Protein AF-A0A4Q3A2P5-F1 (afdb_monomer_lite)

Structure (mmCIF, N/CA/C/O backbone):
data_AF-A0A4Q3A2P5-F1
#
_entry.id   AF-A0A4Q3A2P5-F1
#
loop_
_atom_site.group_PDB
_atom_site.id
_atom_site.type_symbol
_atom_site.label_atom_id
_atom_site.label_alt_id
_atom_site.label_comp_id
_atom_site.label_asym_id
_atom_site.label_entity_id
_atom_site.label_seq_id
_atom_site.pdbx_PDB_ins_code
_atom_site.Cartn_x
_atom_site.Cartn_y
_atom_site.Cartn_z
_atom_site.occupancy
_atom_site.B_iso_or_equiv
_atom_site.auth_seq_id
_atom_site.auth_comp_id
_atom_site.auth_asym_id
_atom_site.auth_atom_id
_atom_site.pdbx_PDB_model_num
ATOM 1 N N . MET A 1 1 ? 52.752 -26.526 -16.856 1.00 38.03 1 MET A N 1
ATOM 2 C CA . MET A 1 1 ? 52.305 -27.586 -15.930 1.00 38.03 1 MET A CA 1
ATOM 3 C C . MET A 1 1 ? 50.791 -27.562 -15.917 1.00 38.03 1 MET A C 1
ATOM 5 O O . MET A 1 1 ? 50.222 -26.591 -15.447 1.00 38.03 1 MET A O 1
ATOM 9 N N . SER A 1 2 ? 50.168 -28.556 -16.541 1.00 25.72 2 SER A N 1
ATOM 10 C CA . SER A 1 2 ? 48.717 -28.700 -16.648 1.00 25.72 2 SER A CA 1
ATOM 11 C C . SER A 1 2 ? 48.409 -30.131 -16.234 1.00 25.72 2 SER A C 1
ATOM 13 O O . SER A 1 2 ? 48.976 -31.054 -16.817 1.00 25.72 2 SER A O 1
ATOM 15 N N . ILE A 1 3 ? 47.611 -30.312 -15.184 1.00 27.83 3 ILE A N 1
ATOM 16 C CA . ILE A 1 3 ? 47.181 -31.626 -14.704 1.00 27.83 3 ILE A CA 1
ATOM 17 C C . ILE A 1 3 ? 45.657 -31.609 -14.726 1.00 27.83 3 ILE A C 1
ATOM 19 O O . ILE A 1 3 ? 45.019 -30.946 -13.913 1.00 27.83 3 ILE A O 1
ATOM 23 N N . ALA A 1 4 ? 45.100 -32.319 -15.703 1.00 25.50 4 ALA A N 1
ATOM 24 C CA . ALA A 1 4 ? 43.718 -32.760 -15.704 1.00 25.50 4 ALA A CA 1
ATOM 25 C C . ALA A 1 4 ? 43.642 -34.073 -14.913 1.00 25.50 4 ALA A C 1
ATOM 27 O O . ALA A 1 4 ? 44.441 -34.979 -15.151 1.00 25.50 4 ALA A O 1
ATOM 28 N N . ALA A 1 5 ? 42.686 -34.182 -13.994 1.00 29.88 5 ALA A N 1
ATOM 29 C CA . ALA A 1 5 ? 42.332 -35.436 -13.341 1.00 29.88 5 ALA A CA 1
ATOM 30 C C . ALA A 1 5 ? 40.812 -35.609 -13.411 1.00 29.88 5 ALA A C 1
ATOM 32 O O . ALA A 1 5 ? 40.053 -34.803 -12.876 1.00 29.88 5 ALA A O 1
ATOM 33 N N . ALA A 1 6 ? 40.397 -36.654 -14.124 1.00 26.30 6 ALA A N 1
ATOM 34 C CA . ALA A 1 6 ? 39.044 -37.179 -14.138 1.00 26.30 6 ALA A CA 1
ATOM 35 C C . ALA A 1 6 ? 38.816 -38.013 -12.870 1.00 26.30 6 ALA A C 1
ATOM 37 O O . ALA A 1 6 ? 39.682 -38.804 -12.496 1.00 26.30 6 ALA A O 1
ATOM 38 N N . ILE A 1 7 ? 37.653 -37.863 -12.235 1.00 27.31 7 ILE A N 1
ATOM 39 C CA . ILE A 1 7 ? 37.171 -38.784 -11.201 1.00 27.31 7 ILE A CA 1
ATOM 40 C C . ILE A 1 7 ? 35.738 -39.186 -11.551 1.00 27.31 7 ILE A C 1
ATOM 42 O O . ILE A 1 7 ? 34.837 -38.356 -11.656 1.00 27.31 7 ILE A O 1
ATOM 46 N N . THR A 1 8 ? 35.594 -40.489 -11.762 1.00 26.05 8 THR A N 1
ATOM 47 C CA . THR A 1 8 ? 34.380 -41.283 -11.950 1.00 26.05 8 THR A CA 1
ATOM 48 C C . THR A 1 8 ? 33.578 -41.354 -10.647 1.00 26.05 8 THR A C 1
ATOM 50 O O . THR A 1 8 ? 34.175 -41.486 -9.579 1.00 26.05 8 THR A O 1
ATOM 53 N N . LEU A 1 9 ? 32.243 -41.336 -10.719 1.00 30.28 9 LEU A N 1
ATOM 54 C CA . LEU A 1 9 ? 31.373 -41.701 -9.595 1.00 30.28 9 LEU A CA 1
ATOM 55 C C . LEU A 1 9 ? 30.345 -42.753 -10.026 1.00 30.28 9 LEU A C 1
ATOM 57 O O . LEU A 1 9 ? 29.635 -42.585 -11.017 1.00 30.28 9 LEU A O 1
ATOM 61 N N . ASP A 1 10 ? 30.336 -43.839 -9.254 1.00 29.23 10 ASP A N 1
ATOM 62 C CA . ASP A 1 10 ? 29.525 -45.046 -9.382 1.00 29.23 10 ASP A CA 1
ATOM 63 C C . ASP A 1 10 ? 28.028 -44.815 -9.126 1.00 29.23 10 ASP A C 1
ATOM 65 O O . ASP A 1 10 ? 27.626 -44.013 -8.282 1.00 29.23 10 ASP A O 1
ATOM 69 N N . ALA A 1 11 ? 27.201 -45.618 -9.797 1.00 38.31 11 ALA A N 1
ATOM 70 C CA . ALA A 1 11 ? 25.778 -45.779 -9.515 1.00 38.31 11 ALA A CA 1
ATOM 71 C C . ALA A 1 11 ? 25.519 -47.066 -8.709 1.00 38.31 11 ALA A C 1
ATOM 73 O O . ALA A 1 11 ? 26.103 -48.105 -9.033 1.00 38.31 11 ALA A O 1
ATOM 74 N N . PRO A 1 12 ? 24.563 -47.073 -7.759 1.00 37.12 12 PRO A N 1
ATOM 75 C CA . PRO A 1 12 ? 24.020 -48.322 -7.247 1.00 37.12 12 PRO A CA 1
ATOM 76 C C . PRO A 1 12 ? 22.516 -48.507 -7.519 1.00 37.12 12 PRO A C 1
ATOM 78 O O . PRO A 1 12 ? 21.665 -47.769 -7.037 1.00 37.12 12 PRO A O 1
ATOM 81 N N . LYS A 1 13 ? 22.268 -49.590 -8.264 1.00 35.22 13 LYS A N 1
ATOM 82 C CA . LYS A 1 13 ? 21.336 -50.716 -8.046 1.00 35.22 13 LYS A CA 1
ATOM 83 C C . LYS A 1 13 ? 19.826 -50.494 -7.848 1.00 35.22 13 LYS A C 1
ATOM 85 O O . LYS A 1 13 ? 19.338 -49.872 -6.915 1.00 35.22 13 LYS A O 1
ATOM 90 N N . SER A 1 14 ? 19.128 -51.216 -8.721 1.00 36.03 14 SER A N 1
ATOM 91 C CA . SER A 1 14 ? 17.716 -51.567 -8.795 1.00 36.03 14 SER A CA 1
ATOM 92 C C . SER A 1 14 ? 17.213 -52.452 -7.647 1.00 36.03 14 SER A C 1
ATOM 94 O O . SER A 1 14 ? 17.942 -53.292 -7.120 1.00 36.03 14 SER A O 1
ATOM 96 N N . ALA A 1 15 ? 15.912 -52.343 -7.362 1.00 36.44 15 ALA A N 1
ATOM 97 C CA . ALA A 1 15 ? 15.128 -53.370 -6.684 1.00 36.44 15 ALA A CA 1
ATOM 98 C C . ALA A 1 15 ? 13.840 -53.641 -7.479 1.00 36.44 15 ALA A C 1
ATOM 100 O O . ALA A 1 15 ? 13.051 -52.742 -7.763 1.00 36.44 15 ALA A O 1
ATOM 101 N N . VAL A 1 16 ? 13.692 -54.905 -7.862 1.00 34.41 16 VAL A N 1
ATOM 102 C CA . VAL A 1 16 ? 12.551 -55.530 -8.533 1.00 34.41 16 VAL A CA 1
ATOM 103 C C . VAL A 1 16 ? 11.604 -56.049 -7.455 1.00 34.41 16 VAL A C 1
ATOM 105 O O . VAL A 1 16 ? 12.073 -56.632 -6.480 1.00 34.41 16 VAL A O 1
ATOM 108 N N . ASN A 1 17 ? 10.292 -55.909 -7.648 1.00 38.22 17 ASN A N 1
ATOM 109 C CA . ASN A 1 17 ? 9.323 -56.737 -6.935 1.00 38.22 17 ASN A CA 1
ATOM 110 C C . ASN A 1 17 ? 8.234 -57.215 -7.903 1.00 38.22 17 ASN A C 1
ATOM 112 O O . ASN A 1 17 ? 7.514 -56.422 -8.507 1.00 38.22 17 ASN A O 1
ATOM 116 N N . THR A 1 18 ? 8.177 -58.530 -8.073 1.00 36.66 18 THR A N 1
ATOM 117 C CA . THR A 1 18 ? 7.252 -59.298 -8.905 1.00 36.66 18 THR A CA 1
ATOM 118 C C . THR A 1 18 ? 6.120 -59.844 -8.035 1.00 36.66 18 THR A C 1
ATOM 120 O O . THR A 1 18 ? 6.376 -60.478 -7.016 1.00 36.66 18 THR A O 1
ATOM 123 N N . MET A 1 19 ? 4.864 -59.674 -8.460 1.00 37.22 19 MET A N 1
ATOM 124 C CA . MET A 1 19 ? 3.732 -60.449 -7.941 1.00 37.22 19 MET A CA 1
ATOM 125 C C . MET A 1 19 ? 2.813 -60.920 -9.077 1.00 37.22 19 MET A C 1
ATOM 127 O O . MET A 1 19 ? 2.197 -60.115 -9.765 1.00 37.22 19 MET A O 1
ATOM 131 N N . GLY A 1 20 ? 2.790 -62.247 -9.247 1.00 35.97 20 GLY A N 1
ATOM 132 C CA . GLY A 1 20 ? 1.621 -63.123 -9.414 1.00 35.97 20 GLY A CA 1
ATOM 133 C C . GLY A 1 20 ? 0.543 -62.799 -10.450 1.00 35.97 20 GLY A C 1
ATOM 134 O O . GLY A 1 20 ? -0.318 -61.957 -10.226 1.00 35.97 20 GLY A O 1
ATOM 135 N N . THR A 1 21 ? 0.497 -63.607 -11.509 1.00 34.44 21 THR A N 1
ATOM 136 C CA . THR A 1 21 ? -0.639 -63.783 -12.425 1.00 34.44 21 THR A CA 1
ATOM 137 C C . THR A 1 21 ? -1.470 -65.021 -12.053 1.00 34.44 21 THR A C 1
ATOM 139 O O . THR A 1 21 ? -0.911 -66.045 -11.665 1.00 34.44 21 THR A O 1
ATOM 142 N N . GLY A 1 22 ? -2.794 -64.961 -12.261 1.00 31.56 22 GLY A N 1
ATOM 143 C CA . GLY A 1 22 ? -3.626 -66.147 -12.527 1.00 31.56 22 GLY A CA 1
ATOM 144 C C . GLY A 1 22 ? -4.965 -66.230 -11.781 1.00 31.56 22 GLY A C 1
ATOM 145 O O . GLY A 1 22 ? -4.986 -66.517 -10.591 1.00 31.56 22 GLY A O 1
ATOM 146 N N . GLY A 1 23 ? -6.082 -66.091 -12.513 1.00 33.06 23 GLY A N 1
ATOM 147 C CA . GLY A 1 23 ? -7.398 -66.599 -12.090 1.00 33.06 23 GLY A CA 1
ATOM 148 C C . GLY A 1 23 ? -8.608 -65.771 -12.544 1.00 33.06 23 GLY A C 1
ATOM 149 O O . GLY A 1 23 ? -9.005 -64.840 -11.855 1.00 33.06 23 GLY A O 1
ATOM 150 N N . ILE A 1 24 ? -9.225 -66.147 -13.670 1.00 39.34 24 ILE A N 1
ATOM 151 C CA . ILE A 1 24 ? -10.581 -65.728 -14.091 1.00 39.34 24 ILE A CA 1
ATOM 152 C C . ILE A 1 24 ? -11.585 -66.759 -13.542 1.00 39.34 24 ILE A C 1
ATOM 154 O O . ILE A 1 24 ? -11.301 -67.957 -13.618 1.00 39.34 24 ILE A O 1
ATOM 158 N N . PRO A 1 25 ? -12.775 -66.342 -13.069 1.00 45.56 25 PRO A N 1
ATOM 159 C CA . PRO A 1 25 ? -13.986 -66.911 -13.663 1.00 45.56 25 PRO A CA 1
ATOM 160 C C . PRO A 1 25 ? -15.113 -65.900 -13.938 1.00 45.56 25 PRO A C 1
ATOM 162 O O . PRO A 1 25 ? -15.339 -64.931 -13.220 1.00 45.56 25 PRO A O 1
ATOM 165 N N . ASN A 1 26 ? -15.824 -66.229 -15.015 1.00 39.31 26 ASN A N 1
ATOM 166 C CA . ASN A 1 26 ? -17.082 -65.711 -15.546 1.00 39.31 26 ASN A CA 1
ATOM 167 C C . ASN A 1 26 ? -18.146 -65.264 -14.527 1.00 39.31 26 ASN A C 1
ATOM 169 O O . ASN A 1 26 ? -18.504 -66.008 -13.617 1.00 39.31 26 ASN A O 1
ATOM 173 N N . GLY A 1 27 ? -18.799 -64.143 -14.840 1.00 31.39 27 GLY A N 1
ATOM 174 C CA . GLY A 1 27 ? -20.122 -63.786 -14.332 1.00 31.39 27 GLY A CA 1
ATOM 175 C C . GLY A 1 27 ? -20.673 -62.552 -15.050 1.00 31.39 27 GLY A C 1
ATOM 176 O O . GLY A 1 27 ? -20.115 -61.469 -14.941 1.00 31.39 27 GLY A O 1
ATOM 177 N N . ASN A 1 28 ? -21.763 -62.719 -15.792 1.00 33.84 28 ASN A N 1
ATOM 178 C CA . ASN A 1 28 ? -22.556 -61.666 -16.437 1.00 33.84 28 ASN A CA 1
ATOM 179 C C . ASN A 1 28 ? -24.033 -61.936 -16.061 1.00 33.84 28 ASN A C 1
ATOM 181 O O . ASN A 1 28 ? -24.364 -63.108 -15.871 1.00 33.84 28 ASN A O 1
ATOM 185 N N . PRO A 1 29 ? -24.976 -60.982 -16.170 1.00 52.00 29 PRO A N 1
ATOM 186 C CA . PRO A 1 29 ? -25.149 -59.696 -15.475 1.00 52.00 29 PRO A CA 1
ATOM 187 C C . PRO A 1 29 ? -26.450 -59.703 -14.606 1.00 52.00 29 PRO A C 1
ATOM 189 O O . PRO A 1 29 ? -27.058 -60.760 -14.434 1.00 52.00 29 PRO A O 1
ATOM 192 N N . PRO A 1 30 ? -26.938 -58.557 -14.074 1.00 39.22 30 PRO A N 1
ATOM 193 C CA . PRO A 1 30 ? -28.000 -57.879 -14.826 1.00 39.22 30 PRO A CA 1
ATOM 194 C C . PRO A 1 30 ? -27.991 -56.339 -14.778 1.00 39.22 30 PRO A C 1
ATOM 196 O O . PRO A 1 30 ? -27.387 -55.684 -13.935 1.00 39.22 30 PRO A O 1
ATOM 199 N N . ALA A 1 31 ? -28.727 -55.802 -15.749 1.00 34.38 31 ALA A N 1
ATOM 200 C CA . ALA A 1 31 ? -29.037 -54.411 -16.037 1.00 34.38 31 ALA A CA 1
ATOM 201 C C . ALA A 1 31 ? -29.520 -53.564 -14.845 1.00 34.38 31 ALA A C 1
ATOM 203 O O . ALA A 1 31 ? -30.272 -54.045 -14.001 1.00 34.38 31 ALA A O 1
ATOM 204 N N . ARG A 1 32 ? -29.246 -52.253 -14.909 1.00 29.52 32 ARG A N 1
ATOM 205 C CA . ARG A 1 32 ? -30.239 -51.176 -15.138 1.00 29.52 32 ARG A CA 1
ATOM 206 C C . ARG A 1 32 ? -29.649 -49.814 -14.744 1.00 29.52 32 ARG A C 1
ATOM 208 O O . ARG A 1 32 ? -29.238 -49.630 -13.609 1.00 29.52 32 ARG A O 1
ATOM 215 N N . HIS A 1 33 ? -29.676 -48.875 -15.687 1.00 33.16 33 HIS A N 1
ATOM 216 C CA . HIS A 1 33 ? -30.260 -47.525 -15.591 1.00 33.16 33 HIS A CA 1
ATOM 217 C C . HIS A 1 33 ? -29.506 -46.551 -16.500 1.00 33.16 33 HIS A C 1
ATOM 219 O O . HIS A 1 33 ? -28.381 -46.138 -16.244 1.00 33.16 33 HIS A O 1
ATOM 225 N N . ALA A 1 34 ? -30.185 -46.222 -17.597 1.00 31.78 34 ALA A N 1
ATOM 226 C CA . ALA A 1 34 ? -29.890 -45.116 -18.482 1.00 31.78 34 ALA A CA 1
ATOM 227 C C . ALA A 1 34 ? -30.146 -43.774 -17.782 1.00 31.78 34 ALA A C 1
ATOM 229 O O . ALA A 1 34 ? -31.067 -43.686 -16.973 1.00 31.78 34 ALA A O 1
ATOM 230 N N . ASN A 1 35 ? -29.339 -42.770 -18.135 1.00 33.16 35 ASN A N 1
ATOM 231 C CA . ASN A 1 35 ? -29.602 -41.321 -18.183 1.00 33.16 35 ASN A CA 1
ATOM 232 C C . ASN A 1 35 ? -28.249 -40.644 -18.487 1.00 33.16 35 ASN A C 1
ATOM 234 O O . ASN A 1 35 ? -27.241 -41.052 -17.931 1.00 33.16 35 ASN A O 1
ATOM 238 N N . ALA A 1 36 ? -28.083 -39.608 -19.298 1.00 33.78 36 ALA A N 1
ATOM 239 C CA . ALA A 1 36 ? -28.872 -38.989 -20.344 1.00 33.78 36 ALA A CA 1
ATOM 240 C C . ALA A 1 36 ? -27.866 -38.138 -21.155 1.00 33.78 36 ALA A C 1
ATOM 242 O O . ALA A 1 36 ? -27.036 -37.443 -20.579 1.00 33.78 36 ALA A O 1
ATOM 243 N N . LEU A 1 37 ? -27.926 -38.262 -22.482 1.00 32.59 37 LEU A N 1
ATOM 244 C CA . LEU A 1 37 ? -27.656 -37.248 -23.511 1.00 32.59 37 LEU A CA 1
ATOM 245 C C . LEU A 1 37 ? -26.647 -36.123 -23.188 1.00 32.59 37 LEU A C 1
ATOM 247 O O . LEU A 1 37 ? -27.015 -35.042 -22.735 1.00 32.59 37 LEU A O 1
ATOM 251 N N . GLY A 1 38 ? -25.394 -36.327 -23.603 1.00 28.27 38 GLY A N 1
ATOM 252 C CA . GLY A 1 38 ? -24.504 -35.230 -23.979 1.00 28.27 38 GLY A CA 1
ATOM 253 C C . GLY A 1 38 ? -24.882 -34.725 -25.371 1.00 28.27 38 GLY A C 1
ATOM 254 O O . GLY A 1 38 ? -24.544 -35.361 -26.368 1.00 28.27 38 GLY A O 1
ATOM 255 N N . GLN A 1 39 ? -25.605 -33.605 -25.444 1.00 31.27 39 GLN A N 1
ATOM 256 C CA . GLN A 1 39 ? -25.796 -32.863 -26.690 1.00 31.27 39 GLN A CA 1
ATOM 257 C C . GLN A 1 39 ? -24.884 -31.637 -26.726 1.00 31.27 39 GLN A C 1
ATOM 259 O O . GLN A 1 39 ? -24.904 -30.771 -25.855 1.00 31.27 39 GLN A O 1
ATOM 264 N N . ILE A 1 40 ? -24.078 -31.620 -27.781 1.00 30.25 40 ILE A N 1
ATOM 265 C CA . ILE A 1 40 ? -23.199 -30.552 -28.238 1.00 30.25 40 ILE A CA 1
ATOM 266 C C . ILE A 1 40 ? -24.082 -29.398 -28.731 1.00 30.25 40 ILE A C 1
ATOM 268 O O . ILE A 1 40 ? -24.827 -29.569 -29.696 1.00 30.25 40 ILE A O 1
ATOM 272 N N . LEU A 1 41 ? -24.006 -28.228 -28.090 1.00 24.86 41 LEU A N 1
ATOM 273 C CA . LEU A 1 41 ? -24.673 -27.021 -28.578 1.00 24.86 41 LEU A CA 1
ATOM 274 C C . LEU A 1 41 ? -23.738 -26.264 -29.530 1.00 24.86 41 LEU A C 1
ATOM 276 O O . LEU A 1 41 ? -22.736 -25.681 -29.120 1.00 24.86 41 LEU A O 1
ATOM 280 N N . TYR A 1 42 ? -24.095 -26.285 -30.813 1.00 26.41 42 TYR A N 1
ATOM 281 C CA . TYR A 1 42 ? -23.582 -25.389 -31.846 1.00 26.41 42 TYR A CA 1
ATOM 282 C C . TYR A 1 42 ? -23.978 -23.939 -31.519 1.00 26.41 42 TYR A C 1
ATOM 284 O O . TYR A 1 42 ? -25.165 -23.624 -31.437 1.00 26.41 42 TYR A O 1
ATOM 292 N N . VAL A 1 43 ? -23.003 -23.035 -31.395 1.00 28.47 43 VAL A N 1
ATOM 293 C CA . VAL A 1 43 ? -23.257 -21.586 -31.408 1.00 28.47 43 VAL A CA 1
ATOM 294 C C . VAL A 1 43 ? -23.362 -21.147 -32.868 1.00 28.47 43 VAL A C 1
ATOM 296 O O . VAL A 1 43 ? -22.357 -20.954 -33.549 1.00 28.47 43 VAL A O 1
ATOM 299 N N . ALA A 1 44 ? -24.591 -21.028 -33.367 1.00 27.52 44 ALA A N 1
ATOM 300 C CA . ALA A 1 44 ? -24.863 -20.390 -34.648 1.00 27.52 44 ALA A CA 1
ATOM 301 C C . ALA A 1 44 ? -24.736 -18.865 -34.497 1.00 27.52 44 ALA A C 1
ATOM 303 O O . ALA A 1 44 ? -25.441 -18.243 -33.703 1.00 27.52 44 ALA A O 1
ATOM 304 N N . MET A 1 45 ? -23.830 -18.264 -35.271 1.00 27.28 45 MET A N 1
ATOM 305 C CA . MET A 1 45 ? -23.737 -16.817 -35.448 1.00 27.28 45 MET A CA 1
ATOM 306 C C . MET A 1 45 ? -24.942 -16.324 -36.259 1.00 27.28 45 MET A C 1
ATOM 308 O O . MET A 1 45 ? -25.127 -16.746 -37.399 1.00 27.28 45 MET A O 1
ATOM 312 N N . ALA A 1 46 ? -25.740 -15.412 -35.702 1.00 29.34 46 ALA A N 1
ATOM 313 C CA . ALA A 1 46 ? -26.747 -14.667 -36.457 1.00 29.34 46 ALA A CA 1
ATOM 314 C C . ALA A 1 46 ? -26.188 -13.283 -36.846 1.00 29.34 46 ALA A C 1
ATOM 316 O O . ALA A 1 46 ? -25.686 -12.574 -35.969 1.00 29.34 46 ALA A O 1
ATOM 317 N N . PRO A 1 47 ? -26.267 -12.862 -38.122 1.00 30.81 47 PRO A N 1
ATOM 318 C CA . PRO A 1 47 ? -25.936 -11.498 -38.510 1.00 30.81 47 PRO A CA 1
ATOM 319 C C . PRO A 1 47 ? -27.060 -10.521 -38.129 1.00 30.81 47 PRO A C 1
ATOM 321 O O . PRO A 1 47 ? -28.238 -10.744 -38.404 1.00 30.81 47 PRO A O 1
ATOM 324 N N . ILE A 1 48 ? -26.667 -9.403 -37.517 1.00 34.34 48 ILE A N 1
ATOM 325 C CA . ILE A 1 48 ? -27.516 -8.235 -37.266 1.00 34.34 48 ILE A CA 1
ATOM 326 C C . ILE A 1 48 ? -27.610 -7.434 -38.565 1.00 34.34 48 ILE A C 1
ATOM 328 O O . ILE A 1 48 ? -26.652 -6.748 -38.919 1.00 34.34 48 ILE A O 1
ATOM 332 N N . SER A 1 49 ? -28.748 -7.461 -39.265 1.00 28.55 49 SER A N 1
ATOM 333 C CA . SER A 1 49 ? -29.200 -6.314 -40.073 1.00 28.55 49 SER A CA 1
ATOM 334 C C . SER A 1 49 ? -30.696 -6.378 -40.400 1.00 28.55 49 SER A C 1
ATOM 336 O O . SER A 1 49 ? -31.212 -7.409 -40.820 1.00 28.55 49 SER A O 1
ATOM 338 N N . THR A 1 50 ? -31.340 -5.211 -40.305 1.00 30.23 50 THR A N 1
ATOM 339 C CA . THR A 1 50 ? -32.613 -4.807 -40.939 1.00 30.23 50 THR A CA 1
ATOM 340 C C . THR A 1 50 ? -33.918 -5.457 -40.460 1.00 30.23 50 THR A C 1
ATOM 342 O O . THR A 1 50 ? -34.441 -6.374 -41.080 1.00 30.23 50 THR A O 1
ATOM 345 N N . LEU A 1 51 ? -34.541 -4.846 -39.444 1.00 31.45 51 LEU A N 1
ATOM 346 C CA . LEU A 1 51 ? -36.001 -4.837 -39.302 1.00 31.45 51 LEU A CA 1
ATOM 347 C C . LEU A 1 51 ? -36.545 -3.518 -39.867 1.00 31.45 51 LEU A C 1
ATOM 349 O O . LEU A 1 51 ? -36.389 -2.450 -39.275 1.00 31.45 51 LEU A O 1
ATOM 353 N N . GLN A 1 52 ? -37.147 -3.617 -41.053 1.00 32.41 52 GLN A N 1
ATOM 354 C CA . GLN A 1 52 ? -38.007 -2.598 -41.645 1.00 32.41 52 GLN A CA 1
ATOM 355 C C . GLN A 1 52 ? -39.332 -2.498 -40.878 1.00 32.41 52 GLN A C 1
ATOM 357 O O . GLN A 1 52 ? -39.831 -3.463 -40.304 1.00 32.41 52 GLN A O 1
ATOM 362 N N . ALA A 1 53 ? -39.881 -1.287 -40.894 1.00 31.94 53 ALA A N 1
ATOM 363 C CA . ALA A 1 53 ? -41.074 -0.855 -40.191 1.00 31.94 53 ALA A CA 1
ATOM 364 C C . ALA A 1 53 ? -42.321 -1.712 -40.475 1.00 31.94 53 ALA A C 1
ATOM 366 O O . ALA A 1 53 ? -42.765 -1.820 -41.616 1.00 31.94 53 ALA A O 1
ATOM 367 N N . ALA A 1 54 ? -42.965 -2.188 -39.409 1.00 31.23 54 ALA A N 1
ATOM 368 C CA . ALA A 1 54 ? -44.367 -2.581 -39.421 1.00 31.23 54 ALA A CA 1
ATOM 369 C C . ALA A 1 54 ? -45.138 -1.662 -38.464 1.00 31.23 54 ALA A C 1
ATOM 371 O O . ALA A 1 54 ? -44.917 -1.656 -37.254 1.00 31.23 54 ALA A O 1
ATOM 372 N N . LYS A 1 55 ? -46.025 -0.841 -39.037 1.00 32.50 55 LYS A N 1
ATOM 373 C CA . LYS A 1 55 ? -47.008 -0.030 -38.314 1.00 32.50 55 LYS A CA 1
ATOM 374 C C . LYS A 1 55 ? -48.005 -0.967 -37.629 1.00 32.50 55 LYS A C 1
ATOM 376 O O . LYS A 1 55 ? -48.815 -1.591 -38.305 1.00 32.50 55 LYS A O 1
ATOM 381 N N . GLY A 1 56 ? -47.975 -1.019 -36.303 1.00 29.59 56 GLY A N 1
ATOM 382 C CA . GLY A 1 56 ? -48.986 -1.681 -35.487 1.00 29.59 56 GLY A CA 1
ATOM 383 C C . GLY A 1 56 ? -49.118 -0.952 -34.158 1.00 29.59 56 GLY A C 1
ATOM 384 O O . GLY A 1 56 ? -48.188 -0.942 -33.359 1.00 29.59 56 GLY A O 1
ATOM 385 N N . VAL A 1 57 ? -50.252 -0.289 -33.951 1.00 30.66 57 VAL A N 1
ATOM 386 C CA . VAL A 1 57 ? -50.604 0.360 -32.686 1.00 30.66 57 VAL A CA 1
ATOM 387 C C . VAL A 1 57 ? -50.950 -0.731 -31.675 1.00 30.66 57 VAL A C 1
ATOM 389 O O . VAL A 1 57 ? -51.917 -1.460 -31.874 1.00 30.66 57 VAL A O 1
ATOM 392 N N . VAL A 1 58 ? -50.197 -0.809 -30.578 1.00 28.98 58 VAL A N 1
ATOM 393 C CA . VAL A 1 58 ? -50.651 -1.441 -29.334 1.00 28.98 58 VAL A CA 1
ATOM 394 C C . VAL A 1 58 ? -50.438 -0.436 -28.211 1.00 28.98 58 VAL A C 1
ATOM 396 O O . VAL A 1 58 ? -49.318 -0.173 -27.780 1.00 28.98 58 VAL A O 1
ATOM 399 N N . THR A 1 59 ? -51.538 0.150 -27.757 1.00 30.94 59 THR A N 1
ATOM 400 C CA . THR A 1 59 ? -51.607 0.873 -26.488 1.00 30.94 59 THR A CA 1
ATOM 401 C C . THR A 1 59 ? -51.901 -0.151 -25.395 1.00 30.94 59 THR A C 1
ATOM 403 O O . THR A 1 59 ? -52.804 -0.957 -25.582 1.00 30.94 59 THR A O 1
ATOM 406 N N . VAL A 1 60 ? -51.168 -0.111 -24.277 1.00 27.41 60 VAL A N 1
ATOM 407 C CA . VAL A 1 60 ? -51.643 -0.138 -22.870 1.00 27.41 60 VAL A CA 1
ATOM 408 C C . VAL A 1 60 ? -50.477 -0.549 -21.963 1.00 27.41 60 VAL A C 1
ATOM 410 O O . VAL A 1 60 ? -49.870 -1.598 -22.146 1.00 27.41 60 VAL A O 1
ATOM 413 N N . GLY A 1 61 ? -50.214 0.272 -20.942 1.00 25.20 61 GLY A N 1
ATOM 414 C CA . GLY A 1 61 ? -49.394 -0.102 -19.789 1.00 25.20 61 GLY A CA 1
ATOM 415 C C . GLY A 1 61 ? -48.383 0.966 -19.392 1.00 25.20 61 GLY A C 1
ATOM 416 O O . GLY A 1 61 ? -47.194 0.830 -19.653 1.00 25.20 61 GLY A O 1
ATOM 417 N N . ARG A 1 62 ? -48.839 2.030 -18.722 1.00 33.88 62 ARG A N 1
ATOM 418 C CA . ARG A 1 62 ? -47.957 2.960 -18.003 1.00 33.88 62 ARG A CA 1
ATOM 419 C C . ARG A 1 62 ? -47.344 2.216 -16.810 1.00 33.88 62 ARG A C 1
ATOM 421 O O . ARG A 1 62 ? -47.879 2.266 -15.709 1.00 33.88 62 ARG A O 1
ATOM 428 N N . ALA A 1 63 ? -46.240 1.510 -17.039 1.00 29.55 63 ALA A N 1
ATOM 429 C CA . ALA A 1 63 ? -45.386 1.003 -15.976 1.00 29.55 63 ALA A CA 1
ATOM 430 C C . ALA A 1 63 ? -44.488 2.146 -15.492 1.00 29.55 63 ALA A C 1
ATOM 432 O O . ALA A 1 63 ? -43.719 2.737 -16.251 1.00 29.55 63 ALA A O 1
ATOM 433 N N . VAL A 1 64 ? -44.626 2.482 -14.214 1.00 39.94 64 VAL A N 1
ATOM 434 C CA . VAL A 1 64 ? -43.797 3.450 -13.502 1.00 39.94 64 VAL A CA 1
ATOM 435 C C . VAL A 1 64 ? -42.403 2.837 -13.336 1.00 39.94 64 VAL A C 1
ATOM 437 O O . VAL A 1 64 ? -42.102 2.225 -12.322 1.00 39.94 64 VAL A O 1
ATOM 440 N N . ALA A 1 65 ? -41.551 2.958 -14.353 1.00 35.28 65 ALA A N 1
ATOM 441 C CA . ALA A 1 65 ? -40.142 2.559 -14.290 1.00 35.28 65 ALA A CA 1
ATOM 442 C C . ALA A 1 65 ? -39.228 3.787 -14.110 1.00 35.28 65 ALA A C 1
ATOM 444 O O . ALA A 1 65 ? -38.157 3.889 -14.699 1.00 35.28 65 ALA A O 1
ATOM 445 N N . GLY A 1 66 ? -39.666 4.754 -13.302 1.00 38.22 66 GLY A N 1
ATOM 446 C CA . GLY A 1 66 ? -38.833 5.852 -12.820 1.00 38.22 66 GLY A CA 1
ATOM 447 C C . GLY A 1 66 ? -38.235 5.471 -11.472 1.00 38.22 66 GLY A C 1
ATOM 448 O O . GLY A 1 66 ? -38.853 5.715 -10.446 1.00 38.22 66 GLY A O 1
ATOM 449 N N . GLY A 1 67 ? -37.069 4.825 -11.463 1.00 34.81 67 GLY A N 1
ATOM 450 C CA . GLY A 1 67 ? -36.349 4.555 -10.213 1.00 34.81 67 GLY A CA 1
ATOM 451 C C . GLY A 1 67 ? -35.218 3.544 -10.355 1.00 34.81 67 GLY A C 1
ATOM 452 O O . GLY A 1 67 ? -34.073 3.856 -10.050 1.00 34.81 67 GLY A O 1
ATOM 453 N N . ALA A 1 68 ? -35.496 2.360 -10.904 1.00 36.53 68 ALA A N 1
ATOM 454 C CA . ALA A 1 68 ? -34.499 1.284 -10.956 1.00 36.53 68 ALA A CA 1
ATOM 455 C C . ALA A 1 68 ? -33.363 1.542 -11.969 1.00 36.53 68 ALA A C 1
ATOM 457 O O . ALA A 1 68 ? -32.202 1.258 -11.680 1.00 36.53 68 ALA A O 1
ATOM 458 N N . ALA A 1 69 ? -33.662 2.152 -13.123 1.00 37.16 69 ALA A N 1
ATOM 459 C CA . ALA A 1 69 ? -32.651 2.437 -14.148 1.00 37.16 69 ALA A CA 1
ATOM 460 C C . ALA A 1 69 ? -31.659 3.542 -13.726 1.00 37.16 69 ALA A C 1
ATOM 462 O O . ALA A 1 69 ? -30.473 3.465 -14.036 1.00 37.16 69 ALA A O 1
ATOM 463 N N . ALA A 1 70 ? -32.115 4.540 -12.960 1.00 37.56 70 ALA A N 1
ATOM 464 C CA . ALA A 1 70 ? -31.251 5.610 -12.455 1.00 37.56 70 ALA A CA 1
ATOM 465 C C . ALA A 1 70 ? -30.357 5.142 -11.290 1.00 37.56 70 ALA A C 1
ATOM 467 O O . ALA A 1 70 ? -29.226 5.608 -11.155 1.00 37.56 70 ALA A O 1
ATOM 468 N N . VAL A 1 71 ? -30.831 4.182 -10.485 1.00 39.22 71 VAL A N 1
ATOM 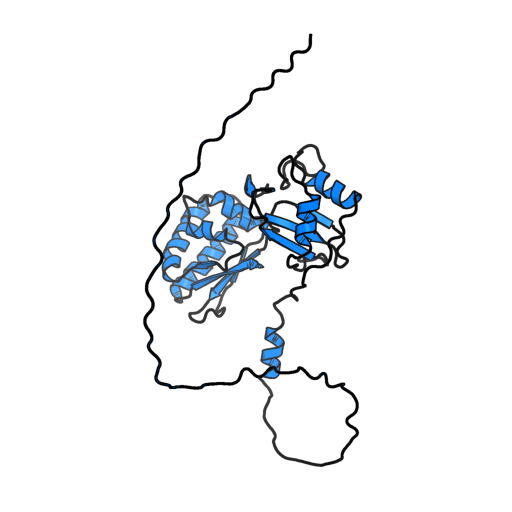469 C CA . VAL A 1 71 ? -30.044 3.575 -9.399 1.00 39.22 71 VAL A CA 1
ATOM 470 C C . VAL A 1 71 ? -28.998 2.593 -9.945 1.00 39.22 71 VAL A C 1
ATOM 472 O O . VAL A 1 71 ? -27.882 2.555 -9.430 1.00 39.22 71 VAL A O 1
ATOM 475 N N . MET A 1 72 ? -29.280 1.880 -11.043 1.00 35.38 72 MET A N 1
ATOM 476 C CA . MET A 1 72 ? -28.257 1.066 -11.719 1.00 35.38 72 MET A CA 1
ATOM 477 C C . MET A 1 72 ? -27.197 1.902 -12.450 1.00 35.38 72 MET A C 1
ATOM 479 O O . MET A 1 72 ? -26.034 1.509 -12.470 1.00 35.38 72 MET A O 1
ATOM 483 N N . ALA A 1 73 ? -27.544 3.079 -12.983 1.00 34.50 73 ALA A N 1
ATOM 484 C CA . ALA A 1 73 ? -26.576 3.945 -13.662 1.00 34.50 73 ALA A CA 1
ATOM 485 C C . ALA A 1 73 ? -25.543 4.581 -12.707 1.00 34.50 73 ALA A C 1
ATOM 487 O O . ALA A 1 73 ? -24.412 4.838 -13.113 1.00 34.50 73 ALA A O 1
ATOM 488 N N . LYS A 1 74 ? -25.890 4.800 -11.428 1.00 33.91 74 LYS A N 1
ATOM 489 C CA . LYS A 1 74 ? -24.966 5.370 -10.428 1.00 33.91 74 LYS A CA 1
ATOM 490 C C . LYS A 1 74 ? -24.037 4.353 -9.756 1.00 33.91 74 LYS A C 1
ATOM 492 O O . LYS A 1 74 ? -23.026 4.765 -9.203 1.00 33.91 74 LYS A O 1
ATOM 497 N N . ARG A 1 75 ? -24.322 3.047 -9.836 1.00 34.91 75 ARG A N 1
ATOM 498 C CA . ARG A 1 75 ? -23.444 1.985 -9.297 1.00 34.91 75 ARG A CA 1
ATOM 499 C C . ARG A 1 75 ? -22.313 1.558 -10.245 1.00 34.91 75 ARG A C 1
ATOM 501 O O . ARG A 1 75 ? -21.474 0.759 -9.853 1.00 34.91 75 ARG A O 1
ATOM 508 N N . ALA A 1 76 ? -22.256 2.105 -11.460 1.00 34.91 76 ALA A N 1
ATOM 509 C CA . ALA A 1 76 ? -21.182 1.843 -12.425 1.00 34.91 76 ALA A CA 1
ATOM 510 C C . ALA A 1 76 ? -20.004 2.840 -12.342 1.00 34.91 76 ALA A C 1
ATOM 512 O O . ALA A 1 76 ? -19.020 2.692 -13.063 1.00 34.91 76 ALA A O 1
ATOM 513 N N . ALA A 1 77 ? -20.077 3.851 -11.470 1.00 38.91 77 ALA A N 1
ATOM 514 C CA . ALA A 1 77 ? -18.989 4.796 -11.229 1.00 38.91 77 ALA A CA 1
ATOM 515 C C . ALA A 1 77 ? -18.164 4.335 -10.017 1.00 38.91 77 ALA A C 1
ATOM 517 O O . ALA A 1 77 ? -18.412 4.767 -8.898 1.00 38.91 77 ALA A O 1
ATOM 518 N N . GLY A 1 78 ? -17.224 3.413 -10.234 1.00 37.97 78 GLY A N 1
ATOM 519 C CA . GLY A 1 78 ? -16.341 2.941 -9.157 1.00 37.97 78 GLY A CA 1
ATOM 520 C C . GLY A 1 78 ? -15.428 1.763 -9.488 1.00 37.97 78 GLY A C 1
ATOM 521 O O . GLY A 1 78 ? -14.585 1.411 -8.678 1.00 37.97 78 GLY A O 1
ATOM 522 N N . VAL A 1 79 ? -15.535 1.159 -10.674 1.00 39.91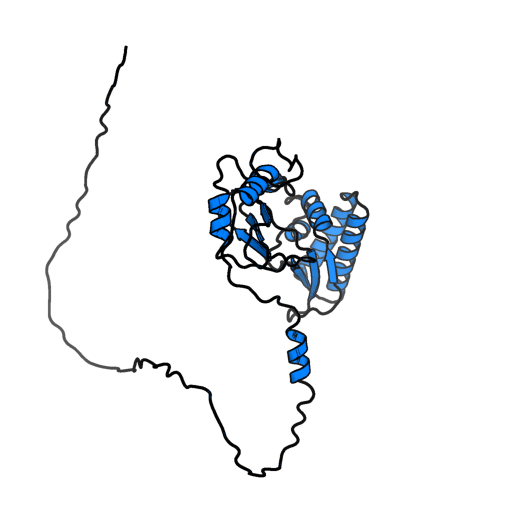 79 VAL A N 1
ATOM 523 C CA . VAL A 1 79 ? -14.567 0.153 -11.126 1.00 39.91 79 VAL A CA 1
ATOM 524 C C . VAL A 1 79 ? 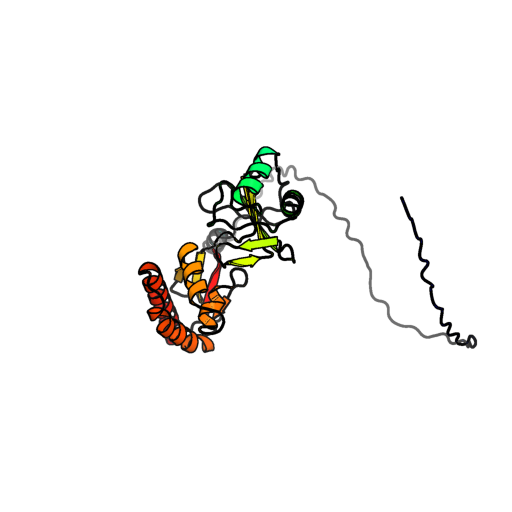-13.999 0.641 -12.445 1.00 39.91 79 VAL A C 1
ATOM 526 O O . VAL A 1 79 ? -14.663 0.570 -13.480 1.00 39.91 79 VAL A O 1
ATOM 529 N N . ALA A 1 80 ? -12.783 1.192 -12.407 1.00 46.34 80 ALA A N 1
ATOM 530 C CA . ALA A 1 80 ? -12.038 1.469 -13.628 1.00 46.34 80 ALA A CA 1
ATOM 531 C C . ALA A 1 80 ? -12.026 0.191 -14.494 1.00 46.34 80 ALA A C 1
ATOM 533 O O . ALA A 1 80 ? -11.846 -0.900 -13.941 1.00 46.34 80 ALA A O 1
ATOM 534 N N . PRO A 1 81 ? -12.242 0.280 -15.822 1.00 45.19 81 PRO A N 1
ATOM 535 C CA . PRO A 1 81 ? -12.267 -0.900 -16.675 1.00 45.19 81 PRO A CA 1
ATOM 536 C C . PRO A 1 81 ? -10.981 -1.705 -16.475 1.00 45.19 81 PRO A C 1
ATOM 538 O O . PRO A 1 81 ? -9.886 -1.196 -16.713 1.00 45.19 81 PRO A O 1
ATOM 541 N N . LYS A 1 82 ? -11.111 -2.955 -16.017 1.00 49.47 82 LYS A N 1
ATOM 542 C CA . LYS A 1 82 ? -9.986 -3.889 -15.908 1.00 49.47 82 LYS A CA 1
ATOM 543 C C . LYS A 1 82 ? -9.494 -4.186 -17.323 1.00 49.47 82 LYS A C 1
ATOM 545 O O . LYS A 1 82 ? -10.141 -4.925 -18.063 1.00 49.47 82 LYS A O 1
ATOM 550 N N . LEU A 1 83 ? -8.380 -3.572 -17.715 1.00 60.69 83 LEU A N 1
ATOM 551 C CA . LEU A 1 83 ? -7.754 -3.818 -19.009 1.00 60.69 83 LEU A CA 1
ATOM 552 C C . LEU A 1 83 ? -6.889 -5.077 -18.892 1.00 60.69 83 LEU A C 1
ATOM 554 O O . LEU A 1 83 ? -5.948 -5.126 -18.098 1.00 60.69 83 LEU A O 1
ATOM 558 N N . LEU A 1 84 ? -7.225 -6.103 -19.675 1.00 61.72 84 LEU A N 1
ATOM 559 C CA . LEU A 1 84 ? -6.336 -7.240 -19.906 1.00 61.72 84 LEU A CA 1
ATOM 560 C C . LEU A 1 84 ? -5.030 -6.741 -20.543 1.00 61.72 84 LEU A C 1
ATOM 562 O O . LEU A 1 84 ? -5.044 -5.817 -21.363 1.00 61.72 84 LEU A O 1
ATOM 566 N N . GLY A 1 85 ? -3.920 -7.331 -20.096 1.00 63.41 85 GLY A N 1
ATOM 567 C CA . GLY A 1 85 ? -2.570 -6.812 -20.281 1.00 63.41 85 GLY A CA 1
ATOM 568 C C . GLY A 1 85 ? -2.216 -6.505 -21.737 1.00 63.41 85 GLY A C 1
ATOM 569 O O . GLY A 1 85 ? -2.385 -7.328 -22.637 1.00 63.41 85 GLY A O 1
ATOM 570 N N . GLN A 1 86 ? -1.762 -5.274 -21.962 1.00 73.31 86 GLN A N 1
ATOM 571 C CA . GLN A 1 86 ? -1.190 -4.834 -23.229 1.00 73.31 86 GLN A CA 1
ATOM 572 C C . GLN A 1 86 ? 0.291 -5.240 -23.285 1.00 73.31 86 GLN A C 1
ATOM 574 O O . GLN A 1 86 ? 0.942 -5.256 -22.235 1.00 73.31 86 GLN A O 1
ATOM 579 N N . PRO A 1 87 ? 0.854 -5.506 -24.479 1.00 87.50 87 PRO A N 1
ATOM 580 C CA . PRO A 1 87 ? 2.293 -5.678 -24.649 1.00 87.50 87 PRO A CA 1
ATOM 581 C C . PRO A 1 87 ? 3.078 -4.532 -24.008 1.00 87.50 87 PRO A C 1
ATOM 583 O O . PRO A 1 87 ? 2.824 -3.360 -24.301 1.00 87.50 87 PRO A O 1
ATOM 586 N N . ILE A 1 88 ? 4.040 -4.863 -23.144 1.00 93.56 88 ILE A N 1
ATOM 587 C CA . ILE A 1 88 ? 4.926 -3.863 -22.546 1.00 93.56 88 ILE A CA 1
ATOM 588 C C . ILE A 1 88 ? 6.113 -3.649 -23.482 1.00 93.56 88 ILE A C 1
ATOM 590 O O . ILE A 1 88 ? 6.903 -4.553 -23.733 1.00 93.56 88 ILE A O 1
ATOM 594 N N . ILE A 1 89 ? 6.245 -2.433 -24.006 1.00 94.44 89 ILE A N 1
ATOM 595 C CA . ILE A 1 89 ? 7.309 -2.062 -24.942 1.00 94.44 89 ILE A CA 1
ATOM 596 C C . ILE A 1 89 ? 8.439 -1.402 -24.148 1.00 94.44 89 ILE A C 1
ATOM 598 O O . ILE A 1 89 ? 8.389 -0.204 -23.840 1.00 94.44 89 ILE A O 1
ATOM 602 N N . ALA A 1 90 ? 9.461 -2.187 -23.813 1.00 93.19 90 ALA A N 1
ATOM 603 C CA . ALA A 1 90 ? 10.653 -1.743 -23.098 1.00 93.19 90 ALA A CA 1
ATOM 604 C C . ALA A 1 90 ? 11.795 -1.425 -24.077 1.00 93.19 90 ALA A C 1
ATOM 606 O O . ALA A 1 90 ? 12.694 -2.228 -24.293 1.00 93.19 90 ALA A O 1
ATOM 607 N N . ALA A 1 91 ? 11.774 -0.236 -24.690 1.00 94.75 91 ALA A N 1
ATOM 608 C CA . ALA A 1 91 ? 12.904 0.202 -25.512 1.00 94.75 91 ALA A CA 1
ATOM 609 C C . ALA A 1 91 ? 14.193 0.280 -24.671 1.00 94.75 91 ALA A C 1
ATOM 611 O O . ALA A 1 91 ? 14.135 0.629 -23.491 1.00 94.75 91 ALA A O 1
ATOM 612 N N . GLU A 1 92 ? 15.359 0.068 -25.287 1.00 95.50 92 GLU A N 1
ATOM 613 C CA . GLU A 1 92 ? 16.664 0.032 -24.601 1.00 95.50 92 GLU A CA 1
ATOM 614 C C . GLU A 1 92 ? 16.889 1.237 -23.670 1.00 95.50 92 GLU A C 1
ATOM 616 O O . GLU A 1 92 ? 17.253 1.089 -22.506 1.00 95.50 92 GLU A O 1
ATOM 621 N N . LYS A 1 93 ? 16.564 2.452 -24.133 1.00 95.12 93 LYS A N 1
ATOM 622 C CA . LYS A 1 93 ? 16.663 3.679 -23.321 1.00 95.12 93 LYS A CA 1
ATOM 623 C C . LYS A 1 93 ? 15.739 3.693 -22.096 1.00 95.12 93 LYS A C 1
ATOM 625 O O . LYS A 1 93 ? 16.043 4.340 -21.093 1.00 95.12 93 LYS A O 1
ATOM 630 N N . ASP A 1 94 ? 14.577 3.054 -22.196 1.00 94.69 94 ASP A N 1
ATOM 631 C CA . ASP A 1 94 ? 13.590 2.984 -21.124 1.00 94.69 94 ASP A CA 1
ATOM 632 C C . ASP A 1 94 ? 14.029 1.924 -20.093 1.00 94.69 94 ASP A C 1
ATOM 634 O O . ASP A 1 94 ? 13.989 2.204 -18.894 1.00 94.69 94 ASP A O 1
ATOM 638 N N . LEU A 1 95 ? 14.575 0.786 -20.544 1.00 95.38 95 LEU A N 1
ATOM 639 C CA . LEU A 1 95 ? 15.207 -0.220 -19.682 1.00 95.38 95 LEU A CA 1
ATOM 640 C C . LEU A 1 95 ? 16.447 0.339 -18.964 1.00 95.38 95 LEU A C 1
ATOM 642 O O . LEU A 1 95 ? 16.561 0.237 -17.743 1.00 95.38 95 LEU A O 1
ATOM 646 N N . ALA A 1 96 ? 17.330 1.036 -19.683 1.00 93.81 96 ALA A N 1
ATOM 647 C CA . ALA A 1 96 ? 18.497 1.699 -19.101 1.00 93.81 96 ALA A CA 1
ATOM 648 C C . ALA A 1 96 ? 18.099 2.729 -18.029 1.00 93.81 96 ALA A C 1
ATOM 650 O O . ALA A 1 96 ? 18.762 2.851 -16.996 1.00 93.81 96 ALA A O 1
ATOM 651 N N . ARG A 1 97 ? 16.982 3.447 -18.225 1.00 93.19 97 ARG A N 1
ATOM 652 C CA . ARG A 1 97 ? 16.423 4.355 -17.210 1.00 93.19 97 ARG A CA 1
ATOM 653 C C . ARG A 1 97 ? 15.979 3.600 -15.957 1.00 93.19 97 ARG A C 1
ATOM 655 O O . ARG A 1 97 ? 16.230 4.098 -14.858 1.00 93.19 97 ARG A O 1
ATOM 662 N N . VAL A 1 98 ? 15.333 2.443 -16.106 1.00 94.31 98 VAL A N 1
ATOM 663 C CA . VAL A 1 98 ? 14.949 1.589 -14.973 1.00 94.31 98 VAL A CA 1
ATOM 664 C C . VAL A 1 98 ? 16.186 1.118 -14.220 1.00 94.31 98 VAL A C 1
ATOM 666 O O . VAL A 1 98 ? 16.274 1.352 -13.020 1.00 94.31 98 VAL A O 1
ATOM 669 N N . ILE A 1 99 ? 17.180 0.564 -14.915 1.00 93.06 99 ILE A N 1
ATOM 670 C CA . ILE A 1 99 ? 18.428 0.085 -14.305 1.00 93.06 99 ILE A CA 1
ATOM 671 C C . ILE A 1 99 ? 19.150 1.222 -13.570 1.00 93.06 99 ILE A C 1
ATOM 673 O O . ILE A 1 99 ? 19.592 1.056 -12.436 1.00 93.06 99 ILE A O 1
ATOM 677 N N . ASN A 1 100 ? 19.223 2.414 -14.163 1.00 90.44 100 ASN A N 1
ATOM 678 C CA . ASN A 1 100 ? 19.894 3.551 -13.538 1.00 90.44 100 ASN A CA 1
ATOM 679 C C . ASN A 1 100 ? 19.190 4.046 -12.257 1.00 90.44 100 ASN A C 1
ATOM 681 O O . ASN A 1 100 ? 19.849 4.538 -11.340 1.00 90.44 100 ASN A O 1
ATOM 685 N N . LYS A 1 101 ? 17.857 3.943 -12.189 1.00 88.50 101 LYS A N 1
ATOM 686 C CA . LYS A 1 101 ? 17.067 4.415 -11.040 1.00 88.50 101 LYS A CA 1
ATOM 687 C C . LYS A 1 101 ? 16.849 3.351 -9.966 1.00 88.50 101 LYS A C 1
ATOM 689 O O . LYS A 1 101 ? 16.903 3.675 -8.786 1.00 88.50 101 LYS A O 1
ATOM 694 N N . HIS A 1 102 ? 16.589 2.120 -10.382 1.00 92.25 102 HIS A N 1
ATOM 695 C CA . HIS A 1 102 ? 16.090 1.030 -9.545 1.00 92.25 102 HIS A CA 1
ATOM 696 C C . HIS A 1 102 ? 16.942 -0.233 -9.645 1.00 92.25 102 HIS A C 1
ATOM 698 O O . HIS A 1 102 ? 16.614 -1.231 -9.019 1.00 92.25 102 HIS A O 1
ATOM 704 N N . GLY A 1 103 ? 18.031 -0.228 -10.414 1.00 90.69 103 GLY A N 1
ATOM 705 C CA . GLY A 1 103 ? 18.974 -1.339 -10.422 1.00 90.69 103 GLY A CA 1
ATOM 706 C C . GLY A 1 103 ? 19.670 -1.529 -9.065 1.00 90.69 103 GLY A C 1
ATOM 707 O O . GLY A 1 103 ? 19.494 -0.727 -8.141 1.00 90.69 103 GLY A O 1
ATOM 708 N N . PRO A 1 104 ? 20.519 -2.556 -8.946 1.00 87.69 104 PRO A N 1
ATOM 709 C CA . PRO A 1 104 ? 21.172 -2.906 -7.684 1.00 87.69 104 PRO A CA 1
ATOM 710 C C . PRO A 1 104 ? 22.142 -1.830 -7.174 1.00 87.69 104 PRO A C 1
ATOM 712 O O . PRO A 1 104 ? 22.383 -1.729 -5.975 1.00 87.69 104 PRO A O 1
ATOM 715 N N . SER A 1 105 ? 22.687 -0.988 -8.060 1.00 80.56 105 SER A N 1
ATOM 716 C CA . SER A 1 105 ? 23.676 0.023 -7.672 1.00 80.56 105 SER A CA 1
ATOM 717 C C . SER A 1 105 ? 23.056 1.313 -7.136 1.00 80.56 105 SER A C 1
ATOM 719 O O . SER A 1 105 ? 22.298 1.991 -7.838 1.00 80.56 105 SER A O 1
ATOM 721 N N . THR A 1 106 ? 23.491 1.740 -5.950 1.00 70.06 106 THR A N 1
ATOM 722 C CA . THR A 1 106 ? 23.142 3.034 -5.342 1.00 70.06 106 THR A CA 1
ATOM 723 C C . THR A 1 106 ? 23.798 4.244 -6.011 1.00 70.06 106 THR A C 1
ATOM 725 O O . THR A 1 106 ? 23.362 5.367 -5.771 1.00 70.06 106 THR A O 1
ATOM 728 N N . SER A 1 107 ? 24.779 4.032 -6.898 1.00 66.38 107 SER A N 1
ATOM 729 C CA . SER A 1 107 ? 25.523 5.101 -7.586 1.00 66.38 107 SER A CA 1
ATOM 730 C C . SER A 1 107 ? 24.765 5.782 -8.738 1.00 66.38 107 SER A C 1
ATOM 732 O O . SER A 1 107 ? 25.239 6.774 -9.288 1.00 66.38 107 SER A O 1
ATOM 734 N N . GLY A 1 108 ? 23.597 5.258 -9.127 1.00 66.31 108 GLY A N 1
ATOM 735 C CA . GLY A 1 108 ? 22.749 5.834 -10.176 1.00 66.31 108 GLY A CA 1
ATOM 736 C C . GLY A 1 108 ? 21.831 6.968 -9.693 1.00 66.31 108 GLY A C 1
ATOM 737 O O . GLY A 1 108 ? 21.783 7.302 -8.510 1.00 66.31 108 GLY A O 1
ATOM 738 N N . LYS A 1 109 ? 21.019 7.532 -10.602 1.00 64.81 109 LYS A N 1
ATOM 739 C CA . LYS A 1 109 ? 20.117 8.674 -10.318 1.00 64.81 109 LYS A CA 1
ATOM 740 C C . LYS A 1 109 ? 18.992 8.371 -9.315 1.00 64.81 109 LYS A C 1
ATOM 742 O O . LYS A 1 109 ? 18.209 9.262 -9.000 1.00 64.81 109 LYS A O 1
ATOM 747 N N . GLY A 1 110 ? 18.864 7.128 -8.855 1.00 60.28 110 GLY A N 1
ATOM 748 C CA . GLY A 1 110 ? 17.894 6.743 -7.830 1.00 60.28 110 GLY A CA 1
ATOM 749 C C . GLY A 1 110 ? 18.298 7.114 -6.402 1.00 60.28 110 GLY A C 1
ATOM 750 O O . GLY A 1 110 ? 17.426 7.389 -5.586 1.00 60.28 110 GLY A O 1
ATOM 751 N N . GLY A 1 111 ? 19.598 7.149 -6.087 1.00 66.31 111 GLY A N 1
ATOM 752 C CA . GLY A 1 111 ? 20.075 7.379 -4.716 1.00 66.31 111 GLY A CA 1
ATOM 753 C C . GLY A 1 111 ? 19.551 6.357 -3.690 1.00 66.31 111 GLY A C 1
ATOM 754 O O . GLY A 1 111 ? 19.036 5.299 -4.047 1.00 66.31 111 GLY A O 1
ATOM 755 N N . LEU A 1 112 ? 19.684 6.652 -2.398 1.00 67.88 112 LEU A N 1
ATOM 756 C CA . LEU A 1 112 ? 19.273 5.743 -1.313 1.00 67.88 112 LEU A CA 1
ATOM 757 C C . LEU A 1 112 ? 17.752 5.696 -1.075 1.00 67.88 112 LEU A C 1
ATOM 759 O O . LEU A 1 112 ? 17.292 4.878 -0.294 1.00 67.88 112 LEU A O 1
ATOM 763 N N . LEU A 1 113 ? 16.974 6.549 -1.750 1.00 72.75 113 LEU A N 1
ATOM 764 C CA . LEU A 1 113 ? 15.541 6.766 -1.496 1.00 72.75 113 LEU A CA 1
ATOM 765 C C . LEU A 1 113 ? 14.628 6.099 -2.543 1.00 72.75 113 LEU A C 1
ATOM 767 O O . LEU A 1 113 ? 13.522 6.573 -2.814 1.00 72.75 113 LEU A O 1
ATOM 771 N N . LYS A 1 114 ? 15.104 5.041 -3.208 1.00 79.25 114 LYS A N 1
ATOM 772 C CA . LYS A 1 114 ? 14.350 4.298 -4.229 1.00 79.25 114 LYS A CA 1
ATOM 773 C C . LYS A 1 114 ? 14.480 2.806 -4.004 1.00 79.25 114 LYS A C 1
ATOM 775 O O . LYS A 1 114 ? 15.570 2.344 -3.690 1.00 79.25 114 LYS A O 1
ATOM 780 N N . SER A 1 115 ? 13.389 2.076 -4.219 1.00 88.56 115 SER A N 1
ATOM 781 C CA . SER A 1 115 ? 13.383 0.613 -4.173 1.00 88.56 115 SER A CA 1
ATOM 782 C C . SER A 1 115 ? 14.257 0.042 -5.281 1.00 88.56 115 SER A C 1
ATOM 784 O O . SER A 1 115 ? 14.327 0.623 -6.374 1.00 88.56 115 SER A O 1
ATOM 786 N N . ARG A 1 116 ? 14.952 -1.060 -4.984 1.00 91.69 116 ARG A N 1
ATOM 787 C CA . ARG A 1 116 ? 16.056 -1.569 -5.807 1.00 91.69 116 ARG A CA 1
ATOM 788 C C . ARG A 1 116 ? 15.932 -3.044 -6.086 1.00 91.69 116 ARG A C 1
ATOM 790 O O . ARG A 1 116 ? 15.675 -3.816 -5.172 1.00 91.69 116 ARG A O 1
ATOM 797 N N . PHE A 1 117 ? 16.158 -3.423 -7.335 1.00 96.06 117 PHE A N 1
ATOM 798 C CA . PHE A 1 117 ? 16.266 -4.820 -7.725 1.00 96.06 117 PHE A CA 1
ATOM 799 C C . PHE A 1 117 ? 17.513 -5.439 -7.104 1.00 96.06 117 PHE A C 1
ATOM 801 O O . PHE A 1 117 ? 18.538 -4.766 -6.948 1.00 96.06 117 PHE A O 1
ATOM 808 N N . ASN A 1 118 ? 17.423 -6.723 -6.771 1.00 95.50 118 ASN A N 1
ATOM 809 C CA . ASN A 1 118 ? 18.574 -7.484 -6.309 1.00 95.50 118 ASN A CA 1
ATOM 810 C C . ASN A 1 118 ? 19.657 -7.530 -7.401 1.00 95.50 118 ASN A C 1
ATOM 812 O O . ASN A 1 118 ? 19.396 -7.377 -8.599 1.00 95.50 118 ASN A O 1
ATOM 816 N N . ALA A 1 119 ? 20.908 -7.731 -6.990 1.00 93.94 119 ALA A N 1
ATOM 817 C CA . ALA A 1 119 ? 21.986 -7.949 -7.946 1.00 93.94 119 ALA A CA 1
ATOM 818 C C . ALA A 1 119 ? 21.744 -9.255 -8.721 1.00 93.94 119 ALA A C 1
ATOM 820 O O . ALA A 1 119 ? 21.403 -10.273 -8.125 1.00 93.94 119 ALA A O 1
ATOM 821 N N . GLY A 1 120 ? 21.935 -9.218 -10.042 1.00 92.88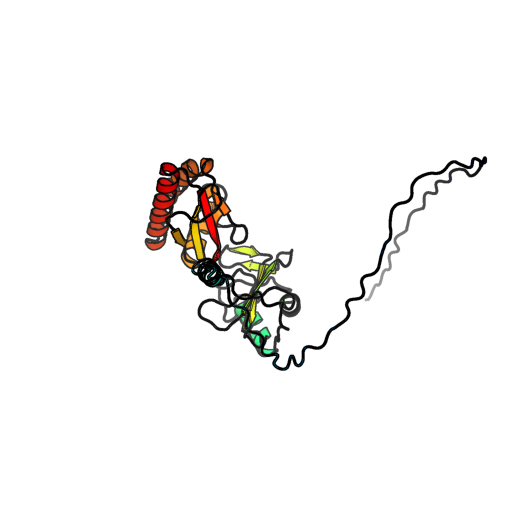 120 GLY A N 1
ATOM 822 C CA . GLY A 1 120 ? 21.740 -10.381 -10.914 1.00 92.88 120 GLY A CA 1
ATOM 823 C C . GLY A 1 120 ? 20.302 -10.608 -11.391 1.00 92.88 120 GLY A C 1
ATOM 824 O O . GLY A 1 120 ? 20.074 -11.563 -12.126 1.00 92.88 120 GLY A O 1
ATOM 825 N N . GLU A 1 121 ? 19.345 -9.749 -11.026 1.00 96.31 121 GLU A N 1
ATOM 826 C CA . GLU A 1 121 ? 17.991 -9.821 -11.583 1.00 96.31 121 GLU A CA 1
ATOM 827 C C . GLU A 1 121 ? 17.976 -9.528 -13.087 1.00 96.31 121 GLU A C 1
ATOM 829 O O . GLU A 1 121 ? 18.520 -8.519 -13.546 1.00 96.31 121 GLU A O 1
ATOM 834 N N . ASP A 1 122 ? 17.269 -10.370 -13.840 1.00 96.12 122 ASP A N 1
ATOM 835 C CA . ASP A 1 122 ? 16.892 -10.085 -15.222 1.00 96.12 122 ASP A CA 1
ATOM 836 C C . ASP A 1 122 ? 15.666 -9.161 -15.228 1.00 96.12 122 ASP A C 1
ATOM 838 O O . ASP A 1 122 ? 14.508 -9.585 -15.271 1.00 96.12 122 ASP A O 1
ATOM 842 N N . ILE A 1 123 ? 15.938 -7.861 -15.114 1.00 96.12 123 ILE A N 1
ATOM 843 C CA . ILE A 1 123 ? 14.906 -6.821 -15.031 1.00 96.12 123 ILE A CA 1
ATOM 844 C C . ILE A 1 123 ? 14.039 -6.797 -16.297 1.00 96.12 123 ILE A C 1
ATOM 846 O O . ILE A 1 123 ? 12.847 -6.506 -16.210 1.00 96.12 123 ILE A O 1
ATOM 850 N N . GLU A 1 124 ? 14.601 -7.117 -17.464 1.00 96.19 124 GLU A N 1
ATOM 851 C CA . GLU A 1 124 ? 13.840 -7.168 -18.712 1.00 96.19 124 GLU A CA 1
ATOM 852 C C . GLU A 1 124 ? 12.852 -8.337 -18.703 1.00 96.19 124 GLU A C 1
ATOM 854 O O . GLU A 1 124 ? 11.669 -8.135 -18.980 1.00 96.19 124 GLU A O 1
ATOM 859 N N . ALA A 1 125 ? 13.287 -9.532 -18.293 1.00 95.25 125 ALA A N 1
ATOM 860 C CA . ALA A 1 125 ? 12.391 -10.675 -18.133 1.00 95.25 125 ALA A CA 1
ATOM 861 C C . ALA A 1 125 ? 11.282 -10.404 -17.102 1.00 95.25 125 ALA A C 1
ATOM 863 O O . ALA A 1 125 ? 10.120 -10.738 -17.350 1.00 95.25 125 ALA A O 1
ATOM 864 N N . LEU A 1 126 ? 11.604 -9.746 -15.981 1.00 95.88 126 LEU A N 1
ATOM 865 C CA . LEU A 1 126 ? 10.608 -9.331 -14.986 1.00 95.88 126 LEU A CA 1
ATOM 866 C C . LEU A 1 126 ? 9.573 -8.363 -15.579 1.00 95.88 126 LEU A C 1
ATOM 868 O O . LEU A 1 126 ? 8.377 -8.505 -15.322 1.00 95.88 126 LEU A O 1
ATOM 872 N N . ILE A 1 127 ? 10.013 -7.392 -16.386 1.00 95.81 127 ILE A N 1
ATOM 873 C CA . ILE A 1 127 ? 9.113 -6.459 -17.077 1.00 95.81 127 ILE A CA 1
ATOM 874 C C . ILE A 1 127 ? 8.233 -7.210 -18.080 1.00 95.81 127 ILE A C 1
ATOM 876 O O . ILE A 1 127 ? 7.018 -7.014 -18.093 1.00 95.81 127 ILE A O 1
ATOM 880 N N . ASN A 1 128 ? 8.815 -8.110 -18.873 1.00 93.44 128 ASN A N 1
ATOM 881 C CA . ASN A 1 128 ? 8.089 -8.892 -19.871 1.00 93.44 128 ASN A CA 1
ATOM 882 C C . ASN A 1 128 ? 7.023 -9.795 -19.232 1.00 93.44 128 ASN A C 1
ATOM 884 O O . ASN A 1 128 ? 5.913 -9.887 -19.763 1.00 93.44 128 ASN A O 1
ATOM 888 N N . GLY A 1 129 ? 7.299 -10.366 -18.053 1.00 91.44 129 GLY A N 1
ATOM 889 C CA . GLY A 1 129 ? 6.324 -11.123 -17.256 1.00 91.44 129 GLY A CA 1
ATOM 890 C C . GLY A 1 129 ? 5.097 -10.307 -16.823 1.00 91.44 129 GLY A C 1
ATOM 891 O O . GLY A 1 129 ? 4.032 -10.871 -16.568 1.00 91.44 129 GLY A O 1
ATOM 892 N N . GLY A 1 130 ? 5.209 -8.975 -16.810 1.00 91.31 130 GLY A N 1
ATOM 893 C CA . GLY A 1 130 ? 4.109 -8.051 -16.545 1.00 91.31 130 GLY A CA 1
ATOM 894 C C . GLY A 1 130 ? 3.100 -7.899 -17.684 1.00 91.31 130 GLY A C 1
ATOM 895 O O . GLY A 1 130 ? 2.000 -7.403 -17.453 1.00 91.31 130 GLY A O 1
ATOM 896 N N . THR A 1 131 ? 3.433 -8.342 -18.900 1.00 90.25 131 THR A N 1
ATOM 897 C CA . THR A 1 131 ? 2.586 -8.170 -20.097 1.00 90.25 131 THR A CA 1
ATOM 898 C C . THR A 1 131 ? 1.205 -8.804 -19.950 1.00 90.25 131 THR A C 1
ATOM 900 O O . THR A 1 131 ? 0.235 -8.310 -20.512 1.00 90.25 131 THR A O 1
ATOM 903 N N . HIS A 1 132 ? 1.092 -9.882 -19.175 1.00 84.69 132 HIS A N 1
ATOM 904 C CA . HIS A 1 132 ? -0.178 -10.579 -18.945 1.00 84.69 132 HIS A CA 1
ATOM 905 C C . HIS A 1 132 ? -0.879 -10.145 -17.655 1.00 84.69 132 HIS A C 1
ATOM 907 O O . HIS A 1 132 ? -1.961 -10.638 -17.339 1.00 84.69 132 HIS A O 1
ATOM 913 N N . GLN A 1 133 ? -0.270 -9.227 -16.909 1.00 88.12 133 GLN A N 1
ATOM 914 C CA . GLN A 1 133 ? -0.763 -8.794 -15.613 1.00 88.12 133 GLN A CA 1
ATOM 915 C C . GLN A 1 133 ? -1.786 -7.679 -15.782 1.00 88.12 133 GLN A C 1
ATOM 917 O O . GLN A 1 133 ? -1.697 -6.846 -16.691 1.00 88.12 133 GLN A O 1
ATOM 922 N N . GLN A 1 134 ? -2.764 -7.666 -14.881 1.00 85.25 134 GLN A N 1
ATOM 923 C CA . GLN A 1 134 ? -3.805 -6.645 -14.868 1.00 85.25 134 GLN A CA 1
ATOM 924 C C . GLN A 1 134 ? -3.190 -5.255 -14.697 1.00 85.25 134 GLN A C 1
ATOM 926 O O . GLN A 1 134 ? -2.243 -5.068 -13.930 1.00 85.25 134 GLN A O 1
ATOM 931 N N . ALA A 1 135 ? -3.757 -4.282 -15.407 1.00 86.56 135 ALA A N 1
ATOM 932 C CA . ALA A 1 135 ? -3.344 -2.891 -15.329 1.00 86.56 135 ALA A CA 1
ATOM 933 C C . ALA A 1 135 ? -4.465 -2.023 -14.746 1.00 86.56 135 ALA A C 1
ATOM 935 O O . ALA A 1 135 ? -5.635 -2.193 -15.097 1.00 86.56 135 ALA A O 1
ATOM 936 N N . ARG A 1 136 ? -4.100 -1.054 -13.902 1.00 84.12 136 ARG A N 1
ATOM 937 C CA . ARG A 1 136 ? -4.992 0.008 -13.410 1.00 84.12 136 ARG A CA 1
ATOM 938 C C . ARG A 1 136 ? -4.503 1.380 -13.851 1.00 84.12 136 ARG A C 1
ATOM 940 O O . ARG A 1 136 ? -3.308 1.568 -14.049 1.00 84.12 136 ARG A O 1
ATOM 947 N N . ALA A 1 137 ? -5.401 2.347 -14.000 1.00 80.88 137 ALA A N 1
ATOM 948 C CA . ALA A 1 137 ? -4.991 3.721 -14.275 1.00 80.88 137 ALA A CA 1
ATOM 949 C C . ALA A 1 137 ? -4.193 4.289 -13.089 1.00 80.88 137 ALA A C 1
ATOM 951 O O . ALA A 1 137 ? -4.560 4.095 -11.932 1.00 80.88 137 ALA A O 1
ATOM 952 N N . GLN A 1 138 ? -3.099 4.994 -13.372 1.00 77.75 138 GLN A N 1
ATOM 953 C CA . GLN A 1 138 ? -2.353 5.735 -12.362 1.00 77.75 138 GLN A CA 1
ATOM 954 C C . GLN A 1 138 ? -3.142 6.991 -11.972 1.00 77.75 138 GLN A C 1
ATOM 956 O O . GLN A 1 138 ? -3.457 7.809 -12.836 1.00 77.75 138 GLN A O 1
ATOM 961 N N . VAL A 1 139 ? -3.405 7.191 -10.679 1.00 71.31 139 VAL A N 1
ATOM 962 C CA . VAL A 1 139 ? -4.101 8.388 -10.175 1.00 71.31 139 VAL A CA 1
ATOM 963 C C . VAL A 1 139 ? -3.402 9.667 -10.657 1.00 71.31 139 VAL A C 1
ATOM 965 O O . VAL A 1 139 ? -2.180 9.795 -10.573 1.00 71.31 139 VAL A O 1
ATOM 968 N N . GLY A 1 140 ? -4.177 10.608 -11.205 1.00 65.31 140 GLY A N 1
ATOM 969 C CA . GLY A 1 140 ? -3.669 11.894 -11.701 1.00 65.31 140 GLY A CA 1
ATOM 970 C C . GLY A 1 140 ? -2.842 11.822 -12.993 1.00 65.31 140 GLY A C 1
ATOM 971 O O . GLY A 1 140 ? -2.276 12.830 -13.411 1.00 65.31 140 GLY A O 1
ATOM 972 N N . SER A 1 141 ? -2.762 10.659 -13.647 1.00 74.12 141 SER A N 1
ATOM 973 C CA . SER A 1 141 ? -2.028 10.461 -14.898 1.00 74.12 141 SER A CA 1
ATOM 974 C C . SER A 1 141 ? -2.823 9.591 -15.874 1.00 74.12 141 SER A C 1
ATOM 976 O O . SER A 1 141 ? -3.767 8.901 -15.511 1.00 74.12 141 SER A O 1
ATOM 978 N N . ARG A 1 142 ? -2.434 9.608 -17.153 1.00 85.56 142 ARG A N 1
ATOM 979 C CA . ARG A 1 142 ? -2.946 8.652 -18.150 1.00 85.56 142 ARG A CA 1
ATOM 980 C C . ARG A 1 142 ? -2.156 7.346 -18.172 1.00 85.56 142 ARG A C 1
ATOM 982 O O . ARG A 1 142 ? -2.456 6.482 -18.981 1.00 85.56 142 ARG A O 1
ATOM 989 N N . ASN A 1 143 ? -1.119 7.216 -17.353 1.00 88.62 143 ASN A N 1
ATOM 990 C CA . ASN A 1 143 ? -0.331 5.993 -17.293 1.00 88.62 143 ASN A CA 1
ATOM 991 C C . ASN A 1 143 ? -1.153 4.832 -16.730 1.00 88.62 143 ASN A C 1
ATOM 993 O O . ASN A 1 143 ? -2.133 5.028 -16.014 1.00 88.62 143 ASN A O 1
ATOM 997 N N . LEU A 1 144 ? -0.697 3.624 -17.020 1.00 89.19 144 LEU A N 1
ATOM 998 C CA . LEU A 1 144 ? -1.206 2.388 -16.459 1.00 89.19 144 LEU A CA 1
ATOM 999 C C . LEU A 1 144 ? -0.165 1.802 -15.505 1.00 89.19 144 LEU A C 1
ATOM 1001 O O . LEU A 1 144 ? 1.038 1.961 -15.711 1.00 89.19 144 LEU A O 1
ATOM 1005 N N . VAL A 1 145 ? -0.631 1.139 -14.456 1.00 89.06 145 VAL A N 1
ATOM 1006 C CA . VAL A 1 145 ? 0.181 0.506 -13.422 1.00 89.06 145 VAL A CA 1
ATOM 1007 C C . VAL A 1 145 ? -0.165 -0.972 -13.379 1.00 89.06 145 VAL A C 1
ATOM 1009 O O . VAL A 1 145 ? -1.316 -1.334 -13.140 1.00 89.06 145 VAL A O 1
ATOM 1012 N N . HIS A 1 146 ? 0.838 -1.812 -13.599 1.00 90.7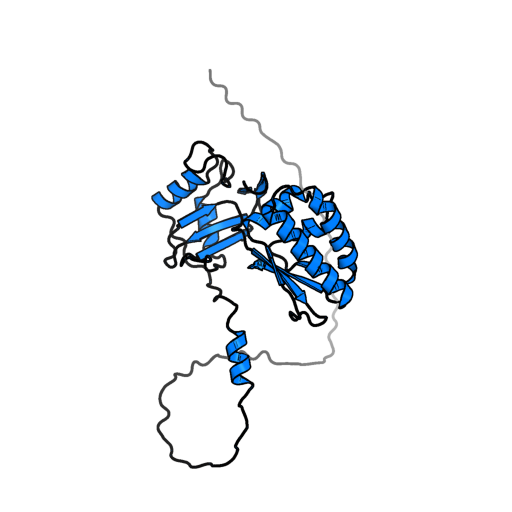5 146 HIS A N 1
ATOM 1013 C CA . HIS A 1 146 ? 0.774 -3.254 -13.422 1.00 90.75 146 HIS A CA 1
ATOM 1014 C C . HIS A 1 146 ? 1.479 -3.575 -12.109 1.00 90.75 146 HIS A C 1
ATOM 1016 O O . HIS A 1 146 ? 2.657 -3.249 -11.962 1.00 90.75 146 HIS A O 1
ATOM 1022 N N . THR A 1 147 ? 0.783 -4.203 -11.164 1.00 88.94 147 THR A N 1
ATOM 1023 C CA . THR A 1 147 ? 1.389 -4.655 -9.907 1.00 88.94 147 THR A CA 1
ATOM 1024 C C . THR A 1 147 ? 1.046 -6.113 -9.681 1.00 88.94 147 THR A C 1
ATOM 1026 O O . THR A 1 147 ? -0.127 -6.476 -9.714 1.00 88.94 147 THR A O 1
ATOM 1029 N N . PHE A 1 148 ? 2.063 -6.940 -9.470 1.00 89.31 148 PHE A N 1
ATOM 1030 C CA . PHE A 1 148 ? 1.903 -8.382 -9.324 1.00 89.31 148 PHE A CA 1
ATOM 1031 C C . PHE A 1 148 ? 3.012 -8.976 -8.458 1.00 89.31 148 PHE A C 1
ATOM 1033 O O . PHE A 1 148 ? 4.079 -8.382 -8.288 1.00 89.31 148 PHE A O 1
ATOM 1040 N N . ASP A 1 149 ? 2.738 -10.150 -7.904 1.00 91.38 149 ASP A N 1
ATOM 1041 C CA . ASP A 1 149 ? 3.706 -10.930 -7.144 1.00 91.38 149 ASP A CA 1
ATOM 1042 C C . ASP A 1 149 ? 4.502 -11.845 -8.085 1.00 91.38 149 ASP A C 1
ATOM 1044 O O . ASP A 1 149 ? 3.925 -12.593 -8.875 1.00 91.38 149 ASP A O 1
ATOM 1048 N N . VAL A 1 150 ? 5.830 -11.772 -8.011 1.00 94.00 150 VAL A N 1
ATOM 1049 C CA . VAL A 1 150 ? 6.756 -12.621 -8.777 1.00 94.00 150 VAL A CA 1
ATOM 1050 C C . VAL A 1 150 ? 6.975 -13.977 -8.085 1.00 94.00 150 VAL A C 1
ATOM 1052 O O . VAL A 1 150 ? 7.542 -14.893 -8.676 1.00 94.00 150 VAL A O 1
ATOM 1055 N N . GLY A 1 151 ? 6.534 -14.136 -6.833 1.00 90.50 151 GLY A N 1
ATOM 1056 C CA . GLY A 1 151 ? 6.636 -15.383 -6.067 1.00 90.50 151 GLY A CA 1
ATOM 1057 C C . GLY A 1 151 ? 8.030 -15.666 -5.496 1.00 90.50 151 GLY A C 1
ATOM 1058 O O . GLY A 1 151 ? 8.263 -16.720 -4.911 1.00 90.50 151 GLY A O 1
ATOM 1059 N N . ARG A 1 152 ? 8.971 -14.730 -5.651 1.00 94.19 152 ARG A N 1
ATOM 1060 C CA . ARG A 1 152 ? 10.312 -14.762 -5.049 1.00 94.19 152 ARG A CA 1
ATOM 1061 C C . ARG A 1 152 ? 10.782 -13.348 -4.756 1.00 94.19 152 ARG A C 1
ATOM 1063 O O . ARG A 1 152 ? 10.347 -12.420 -5.424 1.00 94.19 152 ARG A O 1
ATOM 1070 N N . ASN A 1 153 ? 11.697 -13.184 -3.806 1.00 94.38 153 ASN A N 1
ATOM 1071 C CA . ASN A 1 153 ? 12.308 -11.884 -3.538 1.00 94.38 153 ASN A CA 1
ATOM 1072 C C . ASN A 1 153 ? 13.063 -11.378 -4.787 1.00 94.38 153 ASN A C 1
ATOM 1074 O O . ASN A 1 153 ? 13.969 -12.058 -5.269 1.00 94.38 153 ASN A O 1
ATOM 1078 N N . ILE A 1 154 ? 12.684 -10.203 -5.293 1.00 96.25 154 ILE A N 1
ATOM 1079 C CA . ILE A 1 154 ? 13.261 -9.548 -6.480 1.00 96.25 154 ILE A CA 1
ATOM 1080 C C . ILE A 1 154 ? 13.997 -8.247 -6.144 1.00 96.25 154 ILE A C 1
ATOM 1082 O O . ILE A 1 154 ? 14.627 -7.647 -7.015 1.00 96.25 154 ILE A O 1
ATOM 1086 N N . GLY A 1 155 ? 13.915 -7.768 -4.904 1.00 94.25 155 GLY A N 1
ATOM 1087 C CA . GLY A 1 155 ? 14.527 -6.502 -4.537 1.00 94.25 155 GLY A CA 1
ATOM 1088 C C . GLY A 1 155 ? 14.235 -6.062 -3.118 1.00 94.25 155 GLY A C 1
ATOM 1089 O O . GLY A 1 155 ? 13.487 -6.705 -2.392 1.00 94.25 155 GLY A O 1
ATOM 1090 N N . THR A 1 156 ? 14.801 -4.926 -2.740 1.00 89.69 156 THR A N 1
ATOM 1091 C CA . THR A 1 156 ? 14.475 -4.238 -1.495 1.00 89.69 156 THR A CA 1
ATOM 1092 C C . THR A 1 156 ? 13.488 -3.129 -1.787 1.00 89.69 156 THR A C 1
ATOM 1094 O O . THR A 1 156 ? 13.746 -2.235 -2.602 1.00 89.69 156 THR A O 1
ATOM 1097 N N . ASP A 1 157 ? 12.380 -3.156 -1.068 1.00 86.69 157 ASP A N 1
ATOM 1098 C CA . ASP A 1 157 ? 11.507 -2.012 -0.983 1.00 86.69 157 ASP A CA 1
ATOM 1099 C C . ASP A 1 157 ? 12.151 -0.960 -0.069 1.00 86.69 157 ASP A C 1
ATOM 1101 O O . ASP A 1 157 ? 12.339 -1.195 1.121 1.00 86.69 157 ASP A O 1
ATOM 1105 N N . VAL A 1 158 ? 12.493 0.211 -0.618 1.00 78.69 158 VAL A N 1
ATOM 1106 C CA . VAL A 1 158 ? 13.127 1.292 0.161 1.00 78.69 158 VAL A CA 1
ATOM 1107 C C . VAL A 1 158 ? 12.248 1.797 1.287 1.00 78.69 158 VAL A C 1
ATOM 1109 O O . VAL A 1 158 ? 12.736 2.315 2.283 1.00 78.69 158 VAL A O 1
ATOM 1112 N N . THR A 1 159 ? 10.948 1.659 1.087 1.00 68.38 159 THR A N 1
ATOM 1113 C CA . THR A 1 159 ? 9.934 2.054 2.028 1.00 68.38 159 THR A CA 1
ATOM 1114 C C . THR A 1 159 ? 10.083 1.222 3.284 1.00 68.38 159 THR A C 1
ATOM 1116 O O . THR A 1 159 ? 10.419 1.740 4.335 1.00 68.38 159 THR A O 1
ATOM 1119 N N . THR A 1 160 ? 9.892 -0.085 3.164 1.00 68.69 160 THR A N 1
ATOM 1120 C CA . THR A 1 160 ? 9.885 -0.989 4.312 1.00 68.69 160 THR A CA 1
ATOM 1121 C C . THR A 1 160 ? 11.289 -1.393 4.763 1.00 68.69 160 THR A C 1
ATOM 1123 O O . THR A 1 160 ? 11.456 -1.898 5.866 1.00 68.69 160 THR A O 1
ATOM 1126 N N . GLY A 1 161 ? 12.303 -1.205 3.915 1.00 73.62 161 GLY A N 1
ATOM 1127 C CA . GLY A 1 161 ? 13.656 -1.717 4.123 1.00 73.62 161 GLY A CA 1
ATOM 1128 C C . GLY A 1 161 ? 13.776 -3.234 3.938 1.00 73.62 161 GLY A C 1
ATOM 1129 O O . GLY A 1 161 ? 14.873 -3.777 4.067 1.00 73.62 161 GLY A O 1
ATOM 1130 N N . PHE A 1 162 ? 12.680 -3.930 3.617 1.00 79.31 162 PHE A N 1
ATOM 1131 C CA . PHE A 1 162 ? 12.637 -5.385 3.508 1.00 79.31 162 PHE A CA 1
ATOM 1132 C C . PHE A 1 162 ? 12.692 -5.868 2.058 1.00 79.31 162 PHE A C 1
ATOM 1134 O O . PHE A 1 162 ? 12.404 -5.139 1.105 1.00 79.31 162 PHE A O 1
ATOM 1141 N N . GLY A 1 163 ? 13.071 -7.139 1.901 1.00 85.81 163 GLY A N 1
ATOM 1142 C CA . GLY A 1 163 ? 12.957 -7.840 0.628 1.00 85.81 163 GLY A CA 1
ATOM 1143 C C . GLY A 1 163 ? 11.498 -7.915 0.174 1.00 85.81 163 GLY A C 1
ATOM 1144 O O . GLY A 1 163 ? 10.601 -8.100 0.994 1.00 85.81 163 GLY A O 1
ATOM 1145 N N . THR A 1 164 ? 11.256 -7.792 -1.125 1.00 90.12 164 THR A N 1
ATOM 1146 C CA . THR A 1 164 ? 9.916 -7.837 -1.708 1.00 90.12 164 THR A CA 1
ATOM 1147 C C . THR A 1 164 ? 9.889 -8.708 -2.950 1.00 90.12 164 THR A C 1
ATOM 1149 O O . THR A 1 164 ? 10.824 -8.712 -3.751 1.00 90.12 164 THR A O 1
ATOM 1152 N N . SER A 1 165 ? 8.798 -9.449 -3.119 1.00 92.69 165 SER A N 1
ATOM 1153 C CA . SER A 1 165 ? 8.487 -10.184 -4.344 1.00 92.69 165 SER A CA 1
ATOM 1154 C C . SER A 1 165 ? 7.616 -9.391 -5.313 1.00 92.69 165 SER A C 1
ATOM 1156 O O . SER A 1 165 ? 7.262 -9.877 -6.385 1.00 92.69 165 SER A O 1
ATOM 1158 N N . ILE A 1 166 ? 7.259 -8.162 -4.945 1.00 91.81 166 ILE A N 1
ATOM 1159 C CA . ILE A 1 166 ? 6.245 -7.394 -5.647 1.00 91.81 166 ILE A CA 1
ATOM 1160 C C . ILE A 1 166 ? 6.889 -6.533 -6.718 1.00 91.81 166 ILE A C 1
ATOM 1162 O O . ILE A 1 166 ? 7.730 -5.677 -6.437 1.00 91.81 166 ILE A O 1
ATOM 1166 N N . MET A 1 167 ? 6.436 -6.734 -7.948 1.00 94.06 167 MET A N 1
ATOM 1167 C CA . MET A 1 167 ? 6.844 -5.970 -9.112 1.00 94.06 167 MET A CA 1
ATOM 1168 C C . MET A 1 167 ? 5.801 -4.906 -9.423 1.00 94.06 167 MET A C 1
ATOM 1170 O O . MET A 1 167 ? 4.609 -5.206 -9.498 1.00 94.06 167 MET A O 1
ATOM 1174 N N . THR A 1 168 ? 6.255 -3.679 -9.670 1.00 93.50 168 THR A N 1
ATOM 1175 C CA . THR A 1 168 ? 5.430 -2.626 -10.262 1.00 93.50 168 THR A CA 1
ATOM 1176 C C . THR A 1 168 ? 6.021 -2.165 -11.573 1.00 93.50 168 THR A C 1
ATOM 1178 O O . THR A 1 168 ? 7.202 -1.826 -11.657 1.00 93.50 168 THR A O 1
ATOM 1181 N N . ILE A 1 169 ? 5.168 -2.085 -12.589 1.00 94.25 169 ILE A N 1
ATOM 1182 C CA . ILE A 1 169 ? 5.495 -1.545 -13.902 1.00 94.25 169 ILE A CA 1
ATOM 1183 C C . ILE A 1 169 ? 4.518 -0.427 -14.212 1.00 94.25 169 ILE A C 1
ATOM 1185 O O . ILE A 1 169 ? 3.308 -0.594 -14.098 1.00 94.25 169 ILE A O 1
ATOM 1189 N N . VAL A 1 170 ? 5.045 0.713 -14.637 1.00 92.31 170 VAL A N 1
ATOM 1190 C CA . VAL A 1 170 ? 4.251 1.840 -15.112 1.00 92.31 170 VAL A CA 1
ATOM 1191 C C . VAL A 1 170 ? 4.453 1.968 -16.612 1.00 92.31 170 VAL A C 1
ATOM 1193 O O . VAL A 1 170 ? 5.587 2.103 -17.084 1.00 92.31 170 VAL A O 1
ATOM 1196 N N . THR A 1 171 ? 3.358 1.960 -17.361 1.00 94.69 171 THR A N 1
ATOM 1197 C CA . THR A 1 171 ? 3.340 2.098 -18.817 1.00 94.69 171 THR A CA 1
ATOM 1198 C C . THR A 1 171 ? 2.500 3.298 -19.238 1.00 94.69 171 THR A C 1
ATOM 1200 O O . THR A 1 171 ? 1.669 3.812 -18.493 1.00 94.69 171 THR A O 1
ATOM 1203 N N . GLN A 1 172 ? 2.737 3.798 -20.444 1.00 93.69 172 GLN A N 1
ATOM 1204 C CA . GLN A 1 172 ? 1.792 4.686 -21.119 1.00 93.69 172 GLN A CA 1
ATOM 1205 C C . GLN A 1 172 ? 0.611 3.857 -21.656 1.00 93.69 172 GLN A C 1
ATOM 1207 O O . GLN A 1 172 ? 0.773 2.653 -21.853 1.00 93.69 172 GLN A O 1
ATOM 1212 N N . PRO A 1 173 ? -0.533 4.472 -22.017 1.00 90.31 173 PRO A N 1
ATOM 1213 C CA . PRO A 1 173 ? -1.626 3.760 -22.692 1.00 90.31 173 PRO A CA 1
ATOM 1214 C C . PRO A 1 173 ? -1.206 2.997 -23.956 1.00 90.31 173 PRO A C 1
ATOM 1216 O O . PRO A 1 173 ? -1.860 2.040 -24.342 1.00 90.31 173 PRO A O 1
ATOM 1219 N N . SER A 1 174 ? -0.111 3.416 -24.599 1.00 92.06 174 SER A N 1
ATOM 1220 C CA . SER A 1 174 ? 0.483 2.749 -25.762 1.00 92.06 174 SER A CA 1
ATOM 1221 C C . SER A 1 174 ? 1.268 1.470 -25.434 1.00 92.06 174 SER A C 1
ATOM 1223 O O . SER A 1 174 ? 1.842 0.878 -26.341 1.00 92.06 174 SER A O 1
ATOM 1225 N N . GLY A 1 175 ? 1.384 1.086 -24.158 1.00 92.62 175 GLY A N 1
ATOM 1226 C CA . GLY A 1 175 ? 2.219 -0.029 -23.698 1.00 92.62 175 GLY A CA 1
ATOM 1227 C C . GLY A 1 175 ? 3.695 0.332 -23.494 1.00 92.62 175 GLY A C 1
ATOM 1228 O O . GLY A 1 175 ? 4.461 -0.462 -22.952 1.00 92.62 175 GLY A O 1
ATOM 1229 N N . ARG A 1 176 ? 4.131 1.545 -23.867 1.00 95.88 176 ARG A N 1
ATOM 1230 C CA . ARG A 1 176 ? 5.526 1.972 -23.675 1.00 95.88 176 ARG A CA 1
ATOM 1231 C C . ARG A 1 176 ? 5.893 2.064 -22.194 1.00 95.88 176 ARG A C 1
ATOM 1233 O O . ARG A 1 176 ? 5.212 2.744 -21.426 1.00 95.88 176 ARG A O 1
ATOM 1240 N N . LEU A 1 177 ? 7.025 1.468 -21.825 1.00 96.56 177 LEU A N 1
ATOM 1241 C CA . LEU A 1 177 ? 7.566 1.498 -20.470 1.00 96.56 177 LEU A CA 1
ATOM 1242 C C . LEU A 1 177 ? 7.918 2.927 -20.020 1.00 96.56 177 LEU A C 1
ATOM 1244 O O . LEU A 1 177 ? 8.766 3.608 -20.605 1.00 96.56 177 LEU A O 1
ATOM 1248 N N . VAL A 1 178 ? 7.314 3.362 -18.915 1.00 94.56 178 VAL A N 1
ATOM 1249 C CA . VAL A 1 178 ? 7.687 4.591 -18.201 1.00 94.56 178 VAL A CA 1
ATOM 1250 C C . VAL A 1 178 ? 8.756 4.267 -17.161 1.00 94.56 178 VAL A C 1
ATOM 1252 O O . VAL A 1 178 ? 9.836 4.867 -17.179 1.00 94.56 178 VAL A O 1
ATOM 1255 N N . THR A 1 179 ? 8.479 3.308 -16.277 1.00 94.38 179 THR A N 1
ATOM 1256 C CA . THR A 1 179 ? 9.413 2.827 -15.251 1.00 94.38 179 THR A CA 1
ATOM 1257 C C . THR A 1 179 ? 8.980 1.459 -14.727 1.00 94.38 179 THR A C 1
ATOM 1259 O O . THR A 1 179 ? 7.828 1.074 -14.898 1.00 94.38 179 THR A O 1
ATOM 1262 N N . ALA A 1 180 ? 9.881 0.755 -14.055 1.00 95.12 180 ALA A N 1
ATOM 1263 C CA . ALA A 1 180 ? 9.579 -0.435 -13.274 1.00 95.12 180 ALA A CA 1
ATOM 1264 C C . ALA A 1 180 ? 10.440 -0.446 -12.008 1.00 95.12 180 ALA A C 1
ATOM 1266 O O . ALA A 1 180 ? 11.522 0.148 -12.003 1.00 95.12 180 ALA A O 1
ATOM 1267 N N . PHE A 1 181 ? 9.952 -1.063 -10.938 1.00 93.50 181 PHE A N 1
ATOM 1268 C CA . PHE A 1 181 ? 10.668 -1.148 -9.668 1.00 93.50 181 PHE A CA 1
ATOM 1269 C C . PHE A 1 181 ? 10.098 -2.254 -8.766 1.00 93.50 181 PHE A C 1
ATOM 1271 O O . PHE A 1 181 ? 8.908 -2.568 -8.872 1.00 93.50 181 PHE A O 1
ATOM 1278 N N . PRO A 1 182 ? 10.915 -2.818 -7.855 1.00 91.75 182 PRO A N 1
ATOM 1279 C CA . PRO A 1 182 ? 10.469 -3.820 -6.897 1.00 91.75 182 PRO A CA 1
ATOM 1280 C C . PRO A 1 182 ? 9.876 -3.111 -5.686 1.00 91.75 182 PRO A C 1
ATOM 1282 O O . PRO A 1 182 ? 10.559 -2.845 -4.699 1.00 91.75 182 PRO A O 1
ATOM 1285 N N . TRP A 1 183 ? 8.633 -2.675 -5.833 1.00 82.19 183 TRP A N 1
ATOM 1286 C CA . TRP A 1 183 ? 7.872 -1.997 -4.793 1.00 82.19 183 TRP A CA 1
ATOM 1287 C C . TRP A 1 183 ? 6.412 -1.861 -5.216 1.00 82.19 183 TRP A C 1
ATOM 1289 O O . TRP A 1 183 ? 6.090 -1.985 -6.393 1.00 82.19 183 TRP A O 1
ATOM 1299 N N . ARG A 1 184 ? 5.521 -1.610 -4.262 1.00 68.88 184 ARG A N 1
ATOM 1300 C CA . ARG A 1 184 ? 4.089 -1.382 -4.467 1.00 68.88 184 ARG A CA 1
ATOM 1301 C C . ARG A 1 184 ? 3.845 0.115 -4.664 1.00 68.88 184 ARG A C 1
ATOM 1303 O O . ARG A 1 184 ? 4.348 0.881 -3.861 1.00 68.88 184 ARG A O 1
ATOM 1310 N N . PRO A 1 185 ? 3.076 0.586 -5.659 1.00 58.25 185 PRO A N 1
ATOM 1311 C CA . PRO A 1 185 ? 2.651 1.979 -5.652 1.00 58.25 185 PRO A CA 1
ATOM 1312 C C . PRO A 1 185 ? 1.748 2.145 -4.433 1.00 58.25 185 PRO A C 1
ATOM 1314 O O . PRO A 1 185 ? 0.781 1.393 -4.302 1.00 58.25 185 PRO A O 1
ATOM 1317 N N . TYR A 1 186 ? 2.074 3.079 -3.544 1.00 60.09 186 TYR A N 1
ATOM 1318 C CA . TYR A 1 186 ? 1.216 3.352 -2.402 1.00 60.09 186 TYR A CA 1
ATOM 1319 C C . TYR A 1 186 ? -0.207 3.653 -2.874 1.00 60.09 186 TYR A C 1
ATOM 1321 O O . TYR A 1 186 ? -0.422 4.577 -3.664 1.00 60.09 186 TYR A O 1
ATOM 1329 N N . MET A 1 187 ? -1.148 2.860 -2.387 1.00 61.72 187 MET A N 1
ATOM 1330 C CA . MET A 1 187 ? -2.569 3.160 -2.461 1.00 61.72 187 MET A CA 1
ATOM 1331 C C . MET A 1 187 ? -2.952 3.823 -1.148 1.00 61.72 187 MET A C 1
ATOM 1333 O O . MET A 1 187 ? -2.367 3.516 -0.105 1.00 61.72 187 MET A O 1
ATOM 1337 N N . GLY A 1 188 ? -3.859 4.794 -1.217 1.00 69.88 188 GLY A N 1
ATOM 1338 C CA . GLY A 1 188 ? -4.479 5.277 0.008 1.00 69.88 188 GLY A CA 1
ATOM 1339 C C . GLY A 1 188 ? -5.299 4.143 0.615 1.00 69.88 188 GLY A C 1
ATOM 1340 O O . GLY A 1 188 ? -5.726 3.238 -0.101 1.00 69.88 188 GLY A O 1
ATOM 1341 N N . LEU A 1 189 ? -5.509 4.177 1.923 1.00 83.25 189 LEU A N 1
ATOM 1342 C CA . LEU A 1 189 ? -6.494 3.309 2.558 1.00 83.25 189 LEU A CA 1
ATOM 1343 C C . LEU A 1 189 ? -7.668 4.155 3.019 1.00 83.25 189 LEU A C 1
ATOM 1345 O O . LEU A 1 189 ? -7.486 5.089 3.799 1.00 83.25 189 LEU A O 1
ATOM 1349 N N . ASP A 1 190 ? -8.860 3.796 2.571 1.00 88.69 190 ASP A N 1
ATOM 1350 C CA . ASP A 1 190 ? -10.108 4.333 3.082 1.00 88.69 190 ASP A CA 1
ATOM 1351 C C . ASP A 1 190 ? -10.679 3.346 4.102 1.00 88.69 190 ASP A C 1
ATOM 1353 O O . ASP A 1 190 ? -11.048 2.222 3.780 1.00 88.69 190 ASP A O 1
ATOM 1357 N N . PHE A 1 191 ? -10.747 3.763 5.361 1.00 92.62 191 PHE A N 1
ATOM 1358 C CA . PHE A 1 191 ? -11.363 2.995 6.435 1.00 92.62 191 PHE A CA 1
ATOM 1359 C C . PHE A 1 191 ? -12.814 3.423 6.545 1.00 92.62 191 PHE A C 1
ATOM 1361 O O . PHE A 1 191 ? -13.091 4.557 6.939 1.00 92.62 191 PHE A O 1
ATOM 1368 N N . ALA A 1 192 ? -13.729 2.535 6.182 1.00 94.50 192 ALA A N 1
ATOM 1369 C CA . ALA A 1 192 ? -15.155 2.810 6.141 1.00 94.50 192 ALA A CA 1
ATOM 1370 C C . ALA A 1 192 ? -15.897 2.058 7.244 1.00 94.50 192 ALA A C 1
ATOM 1372 O O . ALA A 1 192 ? -15.601 0.897 7.526 1.00 94.50 192 ALA A O 1
ATOM 1373 N N . GLN A 1 193 ? -16.891 2.709 7.848 1.00 96.56 193 GLN A N 1
ATOM 1374 C CA . GLN A 1 193 ? -17.851 2.012 8.706 1.00 96.56 193 GLN A CA 1
ATOM 1375 C C . GLN A 1 193 ? -18.761 1.149 7.843 1.00 96.56 193 GLN A C 1
ATOM 1377 O O . GLN A 1 193 ? -19.358 1.659 6.891 1.00 96.56 193 GLN A O 1
ATOM 1382 N N . VAL A 1 194 ? -18.899 -0.122 8.203 1.00 94.50 194 VAL A N 1
ATOM 1383 C CA . VAL A 1 194 ? -19.762 -1.070 7.498 1.00 94.50 194 VAL A CA 1
ATOM 1384 C C . VAL A 1 194 ? -20.758 -1.725 8.449 1.00 94.50 194 VAL A C 1
ATOM 1386 O O . VAL A 1 194 ? -20.442 -2.043 9.602 1.00 94.50 194 VAL A O 1
ATOM 1389 N N . ASP A 1 195 ? -21.984 -1.900 7.960 1.00 94.50 195 ASP A N 1
ATOM 1390 C CA . ASP A 1 195 ? -23.047 -2.604 8.673 1.00 94.50 195 ASP A CA 1
ATOM 1391 C C . ASP A 1 195 ? -22.912 -4.134 8.561 1.00 94.50 195 ASP A C 1
ATOM 1393 O O . ASP A 1 195 ? -21.985 -4.665 7.949 1.00 94.50 195 ASP A O 1
ATOM 1397 N N . GLU A 1 196 ? -23.849 -4.873 9.160 1.00 92.06 196 GLU A N 1
ATOM 1398 C CA . GLU A 1 196 ? -23.851 -6.345 9.144 1.00 92.06 196 GLU A CA 1
ATOM 1399 C C . GLU A 1 196 ? -24.008 -6.942 7.734 1.00 92.06 196 GLU A C 1
ATOM 1401 O O . GLU A 1 196 ? -23.682 -8.108 7.519 1.00 92.06 196 GLU A O 1
ATOM 1406 N N . SER A 1 197 ? -24.485 -6.152 6.767 1.00 92.25 197 SER A N 1
ATOM 1407 C CA . SER A 1 197 ? -24.589 -6.546 5.360 1.00 92.25 197 SER A CA 1
ATOM 1408 C C . SER A 1 197 ? -23.336 -6.211 4.541 1.00 92.25 197 SER A C 1
ATOM 1410 O O . SER A 1 197 ? -23.294 -6.511 3.345 1.00 92.25 197 SER A O 1
ATOM 1412 N N . GLY A 1 198 ? -22.327 -5.589 5.164 1.00 88.94 198 GLY A N 1
ATOM 1413 C CA . GLY A 1 198 ? -21.116 -5.110 4.500 1.00 88.94 198 GLY A CA 1
ATOM 1414 C C . GLY A 1 198 ? -21.346 -3.860 3.646 1.00 88.94 198 GLY A C 1
ATOM 1415 O O . GLY A 1 198 ? -20.558 -3.575 2.749 1.00 88.94 198 GLY A O 1
ATOM 1416 N N . GLN A 1 199 ? -22.444 -3.124 3.849 1.00 91.12 199 GLN A N 1
ATOM 1417 C CA . GLN A 1 199 ? -22.646 -1.842 3.173 1.00 91.12 199 GLN A CA 1
ATOM 1418 C C . GLN A 1 199 ? -22.008 -0.717 3.987 1.00 91.12 199 GLN A C 1
ATOM 1420 O O . GLN A 1 199 ? -22.134 -0.676 5.211 1.00 91.12 199 GLN A O 1
ATOM 1425 N N . VAL A 1 200 ? -21.369 0.230 3.294 1.00 91.50 200 VAL A N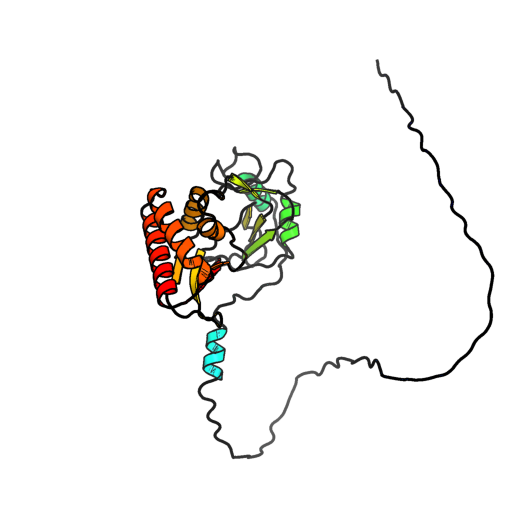 1
ATOM 1426 C CA . VAL A 1 200 ? -20.836 1.447 3.919 1.00 91.50 200 VAL A CA 1
ATOM 1427 C C . VAL A 1 200 ? -21.989 2.244 4.522 1.00 91.50 200 VAL A C 1
ATOM 1429 O O . VAL A 1 200 ? -22.893 2.680 3.807 1.00 91.50 200 VAL A O 1
ATOM 1432 N N . SER A 1 201 ? -21.956 2.431 5.838 1.00 89.94 201 SER A N 1
ATOM 1433 C CA . SER A 1 201 ? -23.091 2.935 6.615 1.00 89.94 201 SER A CA 1
ATOM 1434 C C . SER A 1 201 ? -22.817 4.263 7.323 1.00 89.94 201 SER A C 1
ATOM 1436 O O . SER A 1 201 ? -23.702 4.785 8.002 1.00 89.94 201 SER A O 1
ATOM 1438 N N . GLY A 1 202 ? -21.614 4.828 7.191 1.00 90.00 202 GLY A N 1
ATOM 1439 C CA . GLY A 1 202 ? -21.255 6.029 7.937 1.00 90.00 202 GLY A CA 1
ATOM 1440 C C . GLY A 1 202 ? -19.941 6.679 7.529 1.00 90.00 202 GLY A C 1
ATOM 1441 O O . GLY A 1 202 ? -19.679 6.895 6.348 1.00 90.00 202 GLY A O 1
ATOM 1442 N N . ALA A 1 203 ? -19.164 7.082 8.531 1.00 93.12 203 ALA A N 1
ATOM 1443 C CA . ALA A 1 203 ? -17.957 7.872 8.337 1.00 93.12 203 ALA A CA 1
ATOM 1444 C C . ALA A 1 203 ? -16.849 7.086 7.617 1.00 93.12 203 ALA A C 1
ATOM 1446 O O . ALA A 1 203 ? -16.805 5.855 7.628 1.00 93.12 203 ALA A O 1
ATOM 1447 N N . THR A 1 204 ? -15.922 7.821 7.010 1.00 93.88 204 THR A N 1
ATOM 1448 C CA . THR A 1 204 ? -14.725 7.255 6.389 1.00 93.88 204 THR A CA 1
ATOM 1449 C C . THR A 1 204 ? -13.497 8.040 6.819 1.00 93.88 204 THR A C 1
ATOM 1451 O O . THR A 1 204 ? -13.541 9.271 6.870 1.00 93.88 204 THR A O 1
ATOM 1454 N N . VAL A 1 205 ? -12.390 7.352 7.083 1.00 94.12 205 VAL A N 1
ATOM 1455 C CA . VAL A 1 205 ? -11.081 7.975 7.310 1.00 94.12 205 VAL A CA 1
ATOM 1456 C C . VAL A 1 205 ? -10.142 7.545 6.200 1.00 94.12 205 VAL A C 1
ATOM 1458 O O . VAL A 1 205 ? -9.869 6.360 6.046 1.00 94.12 205 VAL A O 1
ATOM 1461 N N . ARG A 1 206 ? -9.628 8.522 5.453 1.00 90.00 206 ARG A N 1
ATOM 1462 C CA . ARG A 1 206 ? -8.643 8.298 4.398 1.00 90.00 206 ARG A CA 1
ATOM 1463 C C . ARG A 1 206 ? -7.236 8.463 4.943 1.00 90.00 206 ARG A C 1
ATOM 1465 O O . ARG A 1 206 ? -6.906 9.513 5.493 1.00 90.00 206 ARG A O 1
ATOM 1472 N N . ILE A 1 207 ? -6.398 7.462 4.726 1.00 86.31 207 ILE A N 1
ATOM 1473 C CA . ILE A 1 207 ? -4.964 7.526 4.972 1.00 86.31 207 ILE A CA 1
ATOM 1474 C C . ILE A 1 207 ? -4.253 7.657 3.630 1.00 86.31 207 ILE A C 1
ATOM 1476 O O . ILE A 1 207 ? -4.392 6.813 2.746 1.00 86.31 207 ILE A O 1
ATOM 1480 N N . GLY A 1 208 ? -3.485 8.735 3.479 1.00 78.19 208 GLY A N 1
ATOM 1481 C CA . GLY A 1 208 ? -2.604 8.918 2.334 1.00 78.19 208 GLY A CA 1
ATOM 1482 C C . GLY A 1 208 ? -1.496 7.867 2.301 1.00 78.19 208 GLY A C 1
ATOM 1483 O O . GLY A 1 208 ? -0.995 7.428 3.331 1.00 78.19 208 GLY A O 1
ATOM 1484 N N . ALA A 1 209 ? -1.100 7.506 1.089 1.00 72.50 209 ALA A N 1
ATOM 1485 C CA . ALA A 1 209 ? 0.059 6.690 0.752 1.00 72.50 209 ALA A CA 1
ATOM 1486 C C . ALA A 1 209 ? 1.304 6.883 1.651 1.00 72.50 209 ALA A C 1
ATOM 1488 O O . ALA A 1 209 ? 1.919 5.937 2.139 1.00 72.50 209 ALA A O 1
ATOM 1489 N N . ASP A 1 210 ? 1.682 8.142 1.831 1.00 68.19 210 ASP A N 1
ATOM 1490 C CA . ASP A 1 210 ? 2.837 8.627 2.578 1.00 68.19 210 ASP A CA 1
ATOM 1491 C C . ASP A 1 210 ? 2.688 8.437 4.093 1.00 68.19 210 ASP A C 1
ATOM 1493 O O . ASP A 1 210 ? 3.610 7.960 4.767 1.00 68.19 210 ASP A O 1
ATOM 1497 N N . ILE A 1 211 ? 1.504 8.763 4.612 1.00 79.62 211 ILE A N 1
ATOM 1498 C CA . ILE A 1 211 ? 1.155 8.609 6.025 1.00 79.62 211 ILE A CA 1
ATOM 1499 C C . ILE A 1 211 ? 1.091 7.129 6.386 1.00 79.62 211 ILE A C 1
ATOM 1501 O O . ILE A 1 211 ? 1.656 6.706 7.394 1.00 79.62 211 ILE A O 1
ATOM 1505 N N . HIS A 1 212 ? 0.441 6.327 5.545 1.00 77.19 212 HIS A N 1
ATOM 1506 C CA . HIS A 1 212 ? 0.218 4.911 5.796 1.00 77.19 212 HIS A CA 1
ATOM 1507 C C . HIS A 1 212 ? 1.528 4.165 6.021 1.00 77.19 212 HIS A C 1
ATOM 1509 O O . HIS A 1 212 ? 1.687 3.506 7.045 1.00 77.19 212 HIS A O 1
ATOM 1515 N N . ASN A 1 213 ? 2.505 4.346 5.138 1.00 69.81 213 ASN A N 1
ATOM 1516 C CA . ASN A 1 213 ? 3.821 3.751 5.315 1.00 69.81 213 ASN A CA 1
ATOM 1517 C C . ASN A 1 213 ? 4.465 4.100 6.660 1.00 69.81 213 ASN A C 1
ATOM 1519 O O . ASN A 1 213 ? 4.941 3.228 7.388 1.00 69.81 213 ASN A O 1
ATOM 1523 N N . SER A 1 214 ? 4.505 5.395 6.958 1.00 72.56 214 SER A N 1
ATOM 1524 C CA . SER A 1 214 ? 5.176 5.898 8.147 1.00 72.56 214 SER A CA 1
ATOM 1525 C C . SER A 1 214 ? 4.523 5.347 9.415 1.00 72.56 214 SER A C 1
ATOM 1527 O O . SER A 1 214 ? 5.224 4.979 10.358 1.00 72.56 214 SER A O 1
ATOM 1529 N N . LEU A 1 215 ? 3.191 5.212 9.403 1.00 77.19 215 LEU A N 1
ATOM 1530 C CA . LEU A 1 215 ? 2.442 4.561 10.472 1.00 77.19 215 LEU A CA 1
ATOM 1531 C C . LEU A 1 215 ? 2.833 3.079 10.603 1.00 77.19 215 LEU A C 1
ATOM 1533 O O . LEU A 1 215 ? 3.164 2.618 11.693 1.00 77.19 215 LEU A O 1
ATOM 1537 N N . ILE A 1 216 ? 2.883 2.327 9.501 1.00 76.06 216 ILE A N 1
ATOM 1538 C CA . ILE A 1 216 ? 3.236 0.901 9.560 1.00 76.06 216 ILE A CA 1
ATOM 1539 C C . ILE A 1 216 ? 4.660 0.665 10.071 1.00 76.06 216 ILE A C 1
ATOM 1541 O O . ILE A 1 216 ? 4.867 -0.227 10.896 1.00 76.06 216 ILE A O 1
ATOM 1545 N N . GLN A 1 217 ? 5.644 1.443 9.612 1.00 69.19 217 GLN A N 1
ATOM 1546 C CA . GLN A 1 217 ? 7.032 1.281 10.060 1.00 69.19 217 GLN A CA 1
ATOM 1547 C C . GLN A 1 217 ? 7.167 1.470 11.568 1.00 69.19 217 GLN A C 1
ATOM 1549 O O . GLN A 1 217 ? 7.842 0.689 12.239 1.00 69.19 217 GLN A O 1
ATOM 1554 N N . ALA A 1 218 ? 6.493 2.485 12.106 1.00 69.44 218 ALA A N 1
ATOM 1555 C CA . ALA A 1 218 ? 6.496 2.744 13.535 1.00 69.44 218 ALA A CA 1
ATOM 1556 C C . ALA A 1 218 ? 5.652 1.722 14.322 1.00 69.44 218 ALA A C 1
ATOM 1558 O O . ALA A 1 218 ? 5.933 1.483 15.495 1.00 69.44 218 ALA A O 1
ATOM 1559 N N . ALA A 1 219 ? 4.657 1.085 13.696 1.00 71.88 219 ALA A N 1
ATOM 1560 C CA . ALA A 1 219 ? 3.747 0.160 14.367 1.00 71.88 219 ALA A CA 1
ATOM 1561 C C . ALA A 1 219 ? 4.350 -1.212 14.721 1.00 71.88 219 ALA A C 1
ATOM 1563 O O . ALA A 1 219 ? 3.696 -1.909 15.483 1.00 71.88 219 ALA A O 1
ATOM 1564 N N . SER A 1 220 ? 5.545 -1.579 14.219 1.00 64.44 220 SER A N 1
ATOM 1565 C CA . SER A 1 220 ? 6.299 -2.839 14.449 1.00 64.44 220 SER A CA 1
ATOM 1566 C C . SER A 1 220 ? 5.459 -4.077 14.811 1.00 64.44 220 SER A C 1
ATOM 1568 O O . SER A 1 220 ? 4.890 -4.160 15.898 1.00 64.44 220 SER A O 1
ATOM 1570 N N . ALA A 1 221 ? 5.489 -5.106 13.956 1.00 57.38 221 ALA A N 1
ATOM 1571 C CA . ALA A 1 221 ? 4.633 -6.303 14.000 1.00 57.38 221 ALA A CA 1
ATOM 1572 C C . ALA A 1 221 ? 4.434 -6.997 15.373 1.00 57.38 221 ALA A C 1
ATOM 1574 O O . ALA A 1 221 ? 3.481 -7.755 15.530 1.00 57.38 221 ALA A O 1
ATOM 1575 N N . SER A 1 222 ? 5.293 -6.761 16.370 1.00 59.53 222 SER A N 1
ATOM 1576 C CA . SER A 1 222 ? 5.184 -7.335 17.715 1.00 59.53 222 SER A CA 1
ATOM 1577 C C . SER A 1 222 ? 4.417 -6.498 18.748 1.00 59.53 222 SER A C 1
ATOM 1579 O O . SER A 1 222 ? 4.040 -7.058 19.774 1.00 59.53 222 SER A O 1
ATOM 1581 N N . ARG A 1 223 ? 4.234 -5.180 18.558 1.00 81.56 223 ARG A N 1
ATOM 1582 C CA . ARG A 1 223 ? 3.662 -4.306 19.608 1.00 81.56 223 ARG A CA 1
ATOM 1583 C C . ARG A 1 223 ? 2.201 -3.931 19.369 1.00 81.56 223 ARG A C 1
ATOM 1585 O O . ARG A 1 223 ? 1.446 -3.888 20.332 1.00 81.56 223 ARG A O 1
ATOM 1592 N N . PHE A 1 224 ? 1.811 -3.692 18.119 1.00 89.38 224 PHE A N 1
ATOM 1593 C CA . PHE A 1 224 ? 0.457 -3.251 17.770 1.00 89.38 224 PHE A CA 1
ATOM 1594 C C . PHE A 1 224 ? -0.091 -4.097 16.615 1.00 89.38 224 PHE A C 1
ATOM 1596 O O . PHE A 1 224 ? -0.077 -3.654 15.465 1.00 89.38 224 PHE A O 1
ATOM 1603 N N . PRO A 1 225 ? -0.486 -5.357 16.868 1.00 88.69 225 PRO A N 1
ATOM 1604 C CA . PRO A 1 225 ? -0.859 -6.283 15.806 1.00 88.69 225 PRO A CA 1
ATOM 1605 C C . PRO A 1 225 ? -2.065 -5.811 14.985 1.00 88.69 225 PRO A C 1
ATOM 1607 O O . PRO A 1 225 ? -2.055 -5.993 13.769 1.00 88.69 225 PRO A O 1
ATOM 1610 N N . LEU A 1 226 ? -3.080 -5.179 15.587 1.00 91.12 226 LEU A N 1
ATOM 1611 C CA . LEU A 1 226 ? -4.260 -4.694 14.861 1.00 91.12 226 LEU A CA 1
ATOM 1612 C C . LEU A 1 226 ? -3.956 -3.434 14.044 1.00 91.12 226 LEU A C 1
ATOM 1614 O O . LEU A 1 226 ? -4.438 -3.316 12.914 1.00 91.12 226 LEU A O 1
ATOM 1618 N N . VAL A 1 227 ? -3.125 -2.524 14.555 1.00 88.44 227 VAL A N 1
ATOM 1619 C CA . VAL A 1 227 ? -2.615 -1.387 13.764 1.00 88.44 227 VAL A CA 1
ATOM 1620 C C . VAL A 1 227 ? -1.726 -1.893 12.628 1.00 88.44 227 VAL A C 1
ATOM 1622 O O . VAL A 1 227 ? -1.858 -1.450 11.491 1.00 88.44 227 VAL A O 1
ATOM 1625 N N . TYR A 1 228 ? -0.873 -2.883 12.892 1.00 85.81 228 TYR A N 1
ATOM 1626 C CA . TYR A 1 228 ? -0.012 -3.479 11.876 1.00 85.81 228 TYR A CA 1
ATOM 1627 C C . TYR A 1 228 ? -0.806 -4.191 10.777 1.00 85.81 228 TYR A C 1
ATOM 1629 O O . TYR A 1 228 ? -0.359 -4.185 9.636 1.00 85.81 228 TYR A O 1
ATOM 1637 N N . ARG A 1 229 ? -2.008 -4.731 11.047 1.00 84.94 229 ARG A N 1
ATOM 1638 C CA . ARG A 1 229 ? -2.871 -5.287 9.982 1.00 84.94 229 ARG A CA 1
ATOM 1639 C C . ARG A 1 229 ? -3.222 -4.279 8.895 1.00 84.94 229 ARG A C 1
ATOM 1641 O O . ARG A 1 229 ? -3.472 -4.698 7.773 1.00 84.94 229 ARG A O 1
ATOM 1648 N N . MET A 1 230 ? -3.169 -2.975 9.177 1.00 80.75 230 MET A N 1
ATOM 1649 C CA . MET A 1 230 ? -3.323 -1.951 8.142 1.00 80.75 230 MET A CA 1
ATOM 1650 C C . MET A 1 230 ? -2.250 -2.090 7.049 1.00 80.75 230 MET A C 1
ATOM 1652 O O . MET A 1 230 ? -2.418 -1.556 5.965 1.00 80.75 230 MET A O 1
ATOM 1656 N N . HIS A 1 231 ? -1.143 -2.799 7.297 1.00 73.94 231 HIS A N 1
ATOM 1657 C CA . HIS A 1 231 ? -0.128 -3.123 6.297 1.00 73.94 231 HIS A CA 1
ATOM 1658 C C . HIS A 1 231 ? -0.636 -4.060 5.192 1.00 73.94 231 HIS A C 1
ATOM 1660 O O . HIS A 1 231 ? 0.013 -4.148 4.153 1.00 73.94 231 HIS A O 1
ATOM 1666 N N . ASP A 1 232 ? -1.739 -4.793 5.367 1.00 65.69 232 ASP A N 1
ATOM 1667 C CA . ASP A 1 232 ? -2.199 -5.723 4.332 1.00 65.69 232 ASP A CA 1
ATOM 1668 C C . ASP A 1 232 ? -2.987 -5.002 3.223 1.00 65.69 232 ASP A C 1
ATOM 1670 O O . ASP A 1 232 ? -4.209 -4.950 3.210 1.00 65.69 232 ASP A O 1
ATOM 1674 N N . TYR A 1 233 ? -2.247 -4.400 2.287 1.00 58.59 233 TYR A N 1
ATOM 1675 C CA . TYR A 1 233 ? -2.751 -3.551 1.193 1.00 58.59 233 TYR A CA 1
ATOM 1676 C C . TYR A 1 233 ? -3.636 -4.250 0.138 1.00 58.59 233 TYR A C 1
ATOM 1678 O O . TYR A 1 233 ? -4.141 -3.570 -0.754 1.00 58.59 233 TYR A O 1
ATOM 1686 N N . TYR A 1 234 ? -3.730 -5.585 0.130 1.00 50.12 234 TYR A N 1
ATOM 1687 C CA . TYR A 1 234 ? -4.360 -6.343 -0.974 1.00 50.12 234 TYR A CA 1
ATOM 1688 C C . TYR A 1 234 ? -5.435 -7.325 -0.525 1.00 50.12 234 TYR A C 1
ATOM 1690 O O . TYR A 1 234 ? -6.109 -7.911 -1.373 1.00 50.12 234 TYR A O 1
ATOM 1698 N N . SER A 1 235 ? -5.595 -7.508 0.779 1.00 55.22 235 SER A N 1
ATOM 1699 C CA . SER A 1 235 ? -6.807 -8.082 1.335 1.00 55.22 235 SER A CA 1
ATOM 1700 C C . SER A 1 235 ? -7.644 -6.948 1.891 1.00 55.22 235 SER A C 1
ATOM 1702 O O . SER A 1 235 ? -7.114 -6.136 2.645 1.00 55.22 235 SER A O 1
ATOM 1704 N N . ASP A 1 236 ? -8.935 -6.921 1.577 1.00 67.62 236 ASP A N 1
ATOM 1705 C CA . ASP A 1 236 ? -9.874 -6.101 2.333 1.00 67.62 236 ASP A CA 1
ATOM 1706 C C . ASP A 1 236 ? -9.721 -6.486 3.812 1.00 67.62 236 ASP A C 1
ATOM 1708 O O . ASP A 1 236 ? -9.970 -7.631 4.211 1.00 67.62 236 ASP A O 1
ATOM 1712 N N . VAL A 1 237 ? -9.192 -5.566 4.624 1.00 83.44 237 VAL A N 1
ATOM 1713 C CA . VAL A 1 237 ? -8.989 -5.830 6.050 1.00 83.44 237 VAL A CA 1
ATOM 1714 C C . VAL A 1 237 ? -10.270 -5.449 6.754 1.00 83.44 237 VAL A C 1
ATOM 1716 O O . VAL A 1 237 ? -10.584 -4.271 6.924 1.00 83.44 237 VAL A O 1
ATOM 1719 N N . THR A 1 238 ? -11.001 -6.458 7.205 1.00 90.44 238 THR A N 1
ATOM 1720 C CA . THR A 1 238 ? -12.149 -6.246 8.078 1.00 90.44 238 THR A CA 1
ATOM 1721 C C . THR A 1 238 ? -11.697 -6.254 9.533 1.00 90.44 238 THR A C 1
ATOM 1723 O O . THR A 1 238 ? -11.161 -7.244 10.031 1.00 90.44 238 THR A O 1
ATOM 1726 N N . TYR A 1 239 ? -11.957 -5.159 10.238 1.00 94.25 239 TYR A N 1
ATOM 1727 C CA . TYR A 1 239 ? -11.925 -5.100 11.692 1.00 94.25 239 TYR A CA 1
ATOM 1728 C C . TYR A 1 239 ? -13.320 -5.386 12.217 1.00 94.25 239 TYR A C 1
ATOM 1730 O O . TYR A 1 239 ? -14.241 -4.579 12.053 1.00 94.25 239 TYR A O 1
ATOM 1738 N N . ARG A 1 240 ? -13.479 -6.552 12.835 1.00 94.88 240 ARG A N 1
ATOM 1739 C CA . ARG A 1 240 ? -14.779 -6.980 13.348 1.00 94.88 240 ARG A CA 1
ATOM 1740 C C . ARG A 1 240 ? -15.134 -6.218 14.614 1.00 94.88 240 ARG A C 1
ATOM 1742 O O . ARG A 1 240 ? -14.246 -5.789 15.352 1.00 94.88 240 ARG A O 1
ATOM 1749 N N . ARG A 1 241 ? -16.435 -6.109 14.897 1.00 95.31 241 ARG A N 1
ATOM 1750 C CA . ARG A 1 241 ? -16.984 -5.426 16.081 1.00 95.31 241 ARG A CA 1
ATOM 1751 C C . ARG A 1 241 ? -16.273 -5.842 17.378 1.00 95.31 241 ARG A C 1
ATOM 1753 O O . ARG A 1 241 ? -15.963 -4.990 18.206 1.00 95.31 241 ARG A O 1
ATOM 1760 N N . GLU A 1 242 ? -15.972 -7.129 17.539 1.00 97.06 242 GLU A N 1
ATOM 1761 C CA . GLU A 1 242 ? -15.281 -7.687 18.707 1.00 97.06 242 GLU A CA 1
ATOM 1762 C C . GLU A 1 242 ? -13.809 -7.254 18.848 1.00 97.06 242 GLU A C 1
ATOM 1764 O O . GLU A 1 242 ? -13.268 -7.261 19.953 1.00 97.06 242 GLU A O 1
ATOM 1769 N N . GLU A 1 243 ? -13.162 -6.840 17.757 1.00 96.88 243 GLU A N 1
ATOM 1770 C CA . GLU A 1 243 ? -11.760 -6.408 17.734 1.00 96.88 243 GLU A CA 1
ATOM 1771 C C . GLU A 1 243 ? -11.609 -4.906 17.993 1.00 96.88 243 GLU A C 1
ATOM 1773 O O . GLU A 1 243 ? -10.554 -4.454 18.442 1.00 96.88 243 GLU A O 1
ATOM 1778 N N . LEU A 1 244 ? -12.659 -4.121 17.733 1.00 97.31 244 LEU A N 1
ATOM 1779 C CA . LEU A 1 244 ? -12.611 -2.660 17.804 1.00 97.31 244 LEU A CA 1
ATOM 1780 C C . LEU A 1 244 ? -12.178 -2.115 19.174 1.00 97.31 244 LEU A C 1
ATOM 1782 O O . LEU A 1 244 ? -11.363 -1.191 19.191 1.00 97.31 244 LEU A O 1
ATOM 1786 N N . PRO A 1 245 ? -12.609 -2.671 20.327 1.00 98.12 245 PRO A N 1
ATOM 1787 C CA . PRO A 1 245 ? -12.106 -2.216 21.623 1.00 98.12 245 PRO A CA 1
ATOM 1788 C C . PRO A 1 245 ? -10.594 -2.422 21.787 1.00 98.12 245 PRO A C 1
ATOM 1790 O O . PRO A 1 245 ? -9.921 -1.611 22.421 1.00 98.12 245 PRO A O 1
ATOM 1793 N N . ALA A 1 246 ? -10.038 -3.496 21.218 1.00 96.88 246 ALA A N 1
ATOM 1794 C CA . ALA A 1 246 ? -8.599 -3.729 21.230 1.00 96.88 246 ALA A CA 1
ATOM 1795 C C . ALA A 1 246 ? -7.874 -2.770 20.274 1.00 96.88 246 ALA A C 1
ATOM 1797 O O . ALA A 1 246 ? -6.893 -2.155 20.684 1.00 96.88 246 ALA A O 1
ATOM 1798 N N . LEU A 1 247 ? -8.405 -2.556 19.066 1.00 95.81 247 LEU A N 1
ATOM 1799 C CA . LEU A 1 247 ? -7.855 -1.591 18.111 1.00 95.81 247 LEU A CA 1
ATOM 1800 C C . LEU A 1 247 ? -7.843 -0.161 18.678 1.00 95.81 247 LEU A C 1
ATOM 1802 O O . LEU A 1 247 ? -6.858 0.551 18.513 1.00 95.81 247 LEU A O 1
ATOM 1806 N N . ALA A 1 248 ? -8.905 0.261 19.371 1.00 97.19 248 ALA A N 1
ATOM 1807 C CA . ALA A 1 248 ? -8.973 1.579 20.001 1.00 97.19 248 ALA A CA 1
ATOM 1808 C C . ALA A 1 248 ? -7.853 1.780 21.035 1.00 97.19 248 ALA A C 1
ATOM 1810 O O . ALA A 1 248 ? -7.233 2.845 21.063 1.00 97.19 248 ALA A O 1
ATOM 1811 N N . ARG A 1 249 ? -7.573 0.747 21.846 1.00 96.44 249 ARG A N 1
ATOM 1812 C CA . ARG A 1 249 ? -6.460 0.756 22.808 1.00 96.44 249 ARG A CA 1
ATOM 1813 C C . ARG A 1 249 ? -5.111 0.814 22.106 1.00 96.44 249 ARG A C 1
ATOM 1815 O O . ARG A 1 249 ? -4.287 1.638 22.481 1.00 96.44 249 ARG A O 1
ATOM 1822 N N . GLU A 1 250 ? -4.906 0.009 21.063 1.00 95.00 250 GLU A N 1
ATOM 1823 C CA . GLU A 1 250 ? -3.659 0.058 20.295 1.00 95.00 250 GLU A CA 1
ATOM 1824 C C . GLU A 1 250 ? -3.429 1.439 19.673 1.00 95.00 250 GLU A C 1
ATOM 1826 O O . GLU A 1 250 ? -2.329 1.960 19.782 1.00 95.00 250 GLU A O 1
ATOM 1831 N N . LEU A 1 251 ? -4.449 2.074 19.082 1.00 93.69 251 LEU A N 1
ATOM 1832 C CA . LEU A 1 251 ? -4.331 3.425 18.512 1.00 93.69 251 LEU A CA 1
ATOM 1833 C C . LEU A 1 251 ? -3.990 4.486 19.571 1.00 93.69 251 LEU A C 1
ATOM 1835 O O . LEU A 1 251 ? -3.227 5.411 19.294 1.00 93.69 251 LEU A O 1
ATOM 1839 N N . GLU A 1 252 ? -4.538 4.356 20.779 1.00 94.50 252 GLU A N 1
ATOM 1840 C CA . GLU A 1 252 ? -4.248 5.249 21.903 1.00 94.50 252 GLU A CA 1
ATOM 1841 C C . GLU A 1 252 ? -2.824 5.070 22.441 1.00 94.50 252 GLU A C 1
ATOM 1843 O O . GLU A 1 252 ? -2.120 6.054 22.652 1.00 94.50 252 GLU A O 1
ATOM 1848 N N . GLU A 1 253 ? -2.368 3.828 22.599 1.00 92.69 253 GLU A N 1
ATOM 1849 C CA . GLU A 1 253 ? -1.001 3.515 23.028 1.00 92.69 253 GLU A CA 1
ATOM 1850 C C . GLU A 1 253 ? 0.046 3.814 21.948 1.00 92.69 253 GLU A C 1
ATOM 1852 O O . GLU A 1 253 ? 1.200 4.129 22.258 1.00 92.69 253 GLU A O 1
ATOM 1857 N N . TYR A 1 254 ? -0.347 3.715 20.679 1.00 89.69 254 TYR A N 1
ATOM 1858 C CA . TYR A 1 254 ? 0.508 3.968 19.531 1.00 89.69 254 TYR A CA 1
ATOM 1859 C C . TYR A 1 254 ? 0.716 5.466 19.283 1.00 89.69 254 TYR A C 1
ATOM 1861 O O . TYR A 1 254 ? 1.836 5.873 18.970 1.00 89.69 254 TYR A O 1
ATOM 1869 N N . GLY A 1 255 ? -0.312 6.299 19.490 1.00 88.00 255 GLY A N 1
ATOM 1870 C CA . GLY A 1 255 ? -0.261 7.752 19.278 1.00 88.00 255 GLY A CA 1
ATOM 1871 C C . GLY A 1 255 ? 0.995 8.440 19.841 1.00 88.00 255 GLY A C 1
ATOM 1872 O O . GLY A 1 255 ? 1.691 9.108 19.082 1.00 88.00 255 GLY A O 1
ATOM 1873 N N . PRO A 1 256 ? 1.370 8.236 21.119 1.00 88.62 256 PRO A N 1
ATOM 1874 C CA . PRO A 1 256 ? 2.573 8.832 21.709 1.00 88.62 256 PRO A CA 1
ATOM 1875 C C . PRO A 1 256 ? 3.904 8.459 21.035 1.00 88.62 256 PRO A C 1
ATOM 1877 O O . PRO A 1 256 ? 4.894 9.161 21.223 1.00 88.62 256 PRO A O 1
ATOM 1880 N N . SER A 1 257 ? 3.959 7.360 20.272 1.00 83.81 257 SER A N 1
ATOM 1881 C CA . SER A 1 257 ? 5.162 6.948 19.530 1.00 83.81 257 SER A CA 1
ATOM 1882 C C . SER A 1 257 ? 5.333 7.671 18.189 1.00 83.81 257 SER A C 1
ATOM 1884 O O . SER A 1 257 ? 6.365 7.528 17.534 1.00 83.81 257 SER A O 1
ATOM 1886 N N . VAL A 1 258 ? 4.342 8.468 17.788 1.00 85.19 258 VAL A N 1
ATOM 1887 C CA . VAL A 1 258 ? 4.304 9.163 16.506 1.00 85.19 258 VAL A CA 1
ATOM 1888 C C . VAL A 1 258 ? 4.605 10.642 16.703 1.00 85.19 258 VAL A C 1
ATOM 1890 O O . VAL A 1 258 ? 3.901 11.352 17.412 1.00 85.19 258 VAL A O 1
ATOM 1893 N N . SER A 1 259 ? 5.673 11.119 16.065 1.00 84.19 259 SER A N 1
ATOM 1894 C CA . SER A 1 259 ? 6.135 12.506 16.217 1.00 84.19 259 SER A CA 1
ATOM 1895 C C . SER A 1 259 ? 5.554 13.468 15.179 1.00 84.19 259 SER A C 1
ATOM 1897 O O . SER A 1 259 ? 5.528 14.673 15.413 1.00 84.19 259 SER A O 1
ATOM 1899 N N . GLU A 1 260 ? 5.099 12.955 14.035 1.00 86.06 260 GLU A N 1
ATOM 1900 C CA . GLU A 1 260 ? 4.631 13.786 12.925 1.00 86.06 260 GLU A CA 1
ATOM 1901 C C . GLU A 1 260 ? 3.175 14.248 13.153 1.00 86.06 260 GLU A C 1
ATOM 1903 O O . GLU A 1 260 ? 2.290 13.401 13.333 1.00 86.06 260 GLU A O 1
ATOM 1908 N N . PRO A 1 261 ? 2.871 15.561 13.105 1.00 89.25 261 PRO A N 1
ATOM 1909 C CA . PRO A 1 261 ? 1.529 16.075 13.393 1.00 89.25 261 PRO A CA 1
ATOM 1910 C C . PRO A 1 261 ? 0.427 15.531 12.476 1.00 89.25 261 PRO A C 1
ATOM 1912 O O . PRO A 1 261 ? -0.677 15.247 12.942 1.00 89.25 261 PRO A O 1
ATOM 1915 N N . SER A 1 262 ? 0.713 15.348 11.184 1.00 84.94 262 SER A N 1
ATOM 1916 C CA . SER A 1 262 ? -0.249 14.791 10.220 1.00 84.94 262 SER A CA 1
ATOM 1917 C C . SER A 1 262 ? -0.586 13.325 10.523 1.00 84.94 262 SER A C 1
ATOM 1919 O O . SER A 1 262 ? -1.734 12.895 10.377 1.00 84.94 262 SER A O 1
ATOM 1921 N N . HIS A 1 263 ? 0.389 12.557 11.014 1.00 88.44 263 HIS A N 1
ATOM 1922 C CA . HIS A 1 263 ? 0.185 11.176 11.442 1.00 88.44 263 HIS A CA 1
ATOM 1923 C C . HIS A 1 263 ? -0.632 11.119 12.737 1.00 88.44 263 HIS A C 1
ATOM 1925 O O . HIS A 1 263 ? -1.571 10.331 12.824 1.00 88.44 263 HIS A O 1
ATOM 1931 N N . LEU A 1 264 ? -0.347 11.993 13.709 1.00 90.75 264 LEU A N 1
ATOM 1932 C CA . LEU A 1 264 ? -1.141 12.119 14.938 1.00 90.75 264 LEU A CA 1
ATOM 1933 C C . LEU A 1 264 ? -2.598 12.484 14.643 1.00 90.75 264 LEU A C 1
ATOM 1935 O O . LEU A 1 264 ? -3.511 11.883 15.210 1.00 90.75 264 LEU A O 1
ATOM 1939 N N . GLN A 1 265 ? -2.825 13.424 13.722 1.00 92.81 265 GLN A N 1
ATOM 1940 C CA . GLN A 1 265 ? -4.168 13.769 13.262 1.00 92.81 265 GLN A CA 1
ATOM 1941 C C . GLN A 1 265 ? -4.872 12.547 12.662 1.00 92.81 265 GLN A C 1
ATOM 1943 O O . GLN A 1 265 ? -6.017 12.268 13.010 1.00 92.81 265 GLN A O 1
ATOM 1948 N N . THR A 1 266 ? -4.172 11.788 11.817 1.00 92.06 266 THR A N 1
ATOM 1949 C CA . THR A 1 266 ? -4.710 10.574 11.187 1.00 92.06 266 THR A CA 1
ATOM 1950 C C . THR A 1 266 ? -5.068 9.503 12.221 1.00 92.06 266 THR A C 1
ATOM 1952 O O . THR A 1 266 ? -6.167 8.953 12.172 1.00 92.06 266 THR A O 1
ATOM 1955 N N . ILE A 1 267 ? -4.197 9.248 13.204 1.00 93.06 267 ILE A N 1
ATOM 1956 C CA . ILE A 1 267 ? -4.466 8.323 14.319 1.00 93.06 267 ILE A CA 1
ATOM 1957 C C . ILE A 1 267 ? -5.676 8.793 15.131 1.00 93.06 267 ILE A C 1
ATOM 1959 O O . ILE A 1 267 ? -6.539 7.986 15.470 1.00 93.06 267 ILE A O 1
ATOM 1963 N N . GLY A 1 268 ? -5.782 10.095 15.409 1.00 95.25 268 GLY A N 1
ATOM 1964 C CA . GLY A 1 268 ? -6.921 10.681 16.117 1.00 95.25 268 GLY A CA 1
ATOM 1965 C C . GLY A 1 268 ? -8.244 10.519 15.362 1.00 95.25 268 GLY A C 1
ATOM 1966 O O . GLY A 1 268 ? -9.255 10.127 15.955 1.00 95.25 268 GLY A O 1
ATOM 1967 N N . SER A 1 269 ? -8.238 10.747 14.045 1.00 95.81 269 SER A N 1
ATOM 1968 C CA . SER A 1 269 ? -9.389 10.488 13.174 1.00 95.81 269 SER A CA 1
ATOM 1969 C C . SER A 1 269 ? -9.759 9.006 13.165 1.00 95.81 269 SER A C 1
ATOM 1971 O O . SER A 1 269 ? -10.933 8.676 13.317 1.00 95.81 269 SER A O 1
ATOM 1973 N N . MET A 1 270 ? -8.770 8.112 13.076 1.00 95.38 270 MET A N 1
ATOM 1974 C CA . MET A 1 270 ? -8.999 6.668 13.122 1.00 95.38 270 MET A CA 1
ATOM 1975 C C . MET A 1 270 ? -9.597 6.227 14.457 1.00 95.38 270 MET A C 1
ATOM 1977 O O . MET A 1 270 ? -10.582 5.499 14.488 1.00 95.38 270 MET A O 1
ATOM 1981 N N . ARG A 1 271 ? -9.064 6.717 15.581 1.00 96.69 271 ARG A N 1
ATOM 1982 C CA . ARG A 1 271 ? -9.600 6.420 16.914 1.00 96.69 271 ARG A CA 1
ATOM 1983 C C . ARG A 1 271 ? -11.044 6.896 17.046 1.00 96.69 271 ARG A C 1
ATOM 1985 O O . ARG A 1 271 ? -11.874 6.167 17.575 1.00 96.69 271 ARG A O 1
ATOM 1992 N N . THR A 1 272 ? -11.356 8.084 16.528 1.00 97.75 272 THR A N 1
ATOM 1993 C CA . THR A 1 272 ? -12.733 8.603 16.493 1.00 97.75 272 THR A CA 1
ATOM 1994 C C . THR A 1 272 ? -13.659 7.679 15.699 1.00 97.75 272 THR A C 1
ATOM 1996 O O . THR A 1 272 ? -14.724 7.321 16.193 1.00 97.75 272 THR A O 1
ATOM 1999 N N . LEU A 1 273 ? -13.229 7.234 14.513 1.00 97.50 273 LEU A N 1
ATOM 2000 C CA . LEU A 1 273 ? -13.976 6.286 13.681 1.00 97.50 273 LEU A CA 1
ATOM 2001 C C . LEU A 1 273 ? -14.248 4.965 14.417 1.00 97.50 273 LEU A C 1
ATOM 2003 O O . LEU A 1 273 ? -15.371 4.462 14.384 1.00 97.50 273 LEU A O 1
ATOM 2007 N N . VAL A 1 274 ? -13.229 4.418 15.088 1.00 97.62 274 VAL A N 1
ATOM 2008 C CA . VAL A 1 274 ? -13.315 3.164 15.850 1.00 97.62 274 VAL A CA 1
ATOM 2009 C C . VAL A 1 274 ? -14.284 3.292 17.022 1.00 97.62 274 VAL A C 1
ATOM 2011 O O . VAL A 1 274 ? -15.134 2.423 17.198 1.00 97.62 274 VAL A O 1
ATOM 2014 N N . LEU A 1 275 ? -14.195 4.371 17.803 1.00 97.81 275 LEU A N 1
ATOM 2015 C CA . LEU A 1 275 ? -15.088 4.600 18.943 1.00 97.81 275 LEU A CA 1
ATOM 2016 C C . LEU A 1 275 ? -16.550 4.746 18.506 1.00 97.81 275 LEU A C 1
ATOM 2018 O O . LEU A 1 275 ? -17.429 4.147 19.122 1.00 97.81 275 LEU A O 1
ATOM 2022 N N . ASP A 1 276 ? -16.802 5.462 17.410 1.00 97.62 276 ASP A N 1
ATOM 2023 C CA . ASP A 1 276 ? -18.147 5.604 16.846 1.00 97.62 276 ASP A CA 1
ATOM 2024 C C . ASP A 1 276 ? -18.700 4.259 16.331 1.00 97.62 276 ASP A C 1
ATOM 2026 O O . ASP A 1 276 ? -19.875 3.951 16.528 1.00 97.62 276 ASP A O 1
ATOM 2030 N N . CYS A 1 277 ? -17.853 3.396 15.755 1.00 97.25 277 CYS A N 1
ATOM 2031 C CA . CYS A 1 277 ? -18.257 2.032 15.392 1.00 97.25 277 CYS A CA 1
ATOM 2032 C C . CYS A 1 277 ? -18.593 1.174 16.615 1.00 97.25 277 CYS A C 1
ATOM 2034 O O . CYS A 1 277 ? -19.548 0.404 16.563 1.00 97.25 277 CYS A O 1
ATOM 2036 N N . ILE A 1 278 ? -17.839 1.297 17.713 1.00 97.62 278 ILE A N 1
ATOM 2037 C CA . ILE A 1 278 ? -18.134 0.578 18.961 1.00 97.62 278 ILE A CA 1
ATOM 2038 C C . ILE A 1 278 ? -19.507 0.995 19.493 1.00 97.62 278 ILE A C 1
ATOM 2040 O O . ILE A 1 278 ? -20.319 0.130 19.814 1.00 97.62 278 ILE A O 1
ATOM 2044 N N . GLU A 1 279 ? -19.782 2.301 19.544 1.00 97.38 279 GLU A N 1
ATOM 2045 C CA . GLU A 1 279 ? -21.063 2.839 20.015 1.00 97.38 279 GLU A CA 1
ATOM 2046 C C . GLU A 1 279 ? -22.241 2.354 19.159 1.00 97.38 279 GLU A C 1
ATOM 2048 O O . GLU A 1 279 ? -23.281 1.960 19.687 1.00 97.38 279 GLU A O 1
ATOM 2053 N N . LYS A 1 280 ? -22.065 2.327 17.834 1.00 96.44 280 LYS A N 1
ATOM 2054 C CA . LYS A 1 280 ? -23.115 1.947 16.877 1.00 96.44 280 LYS A CA 1
ATOM 2055 C C . LYS A 1 280 ? -23.206 0.447 16.608 1.00 96.44 280 LYS A C 1
ATOM 2057 O O . LYS A 1 280 ? -24.101 0.014 15.887 1.00 96.44 280 LYS A O 1
ATOM 2062 N N . GLY A 1 281 ? -22.278 -0.347 17.138 1.00 96.56 281 GLY A N 1
ATOM 2063 C CA . GLY A 1 281 ? -22.152 -1.756 16.787 1.00 96.56 281 GLY A CA 1
ATOM 2064 C C . GLY A 1 281 ? -21.848 -1.964 15.298 1.00 96.56 281 GLY A C 1
ATOM 2065 O O . GLY A 1 281 ? -22.435 -2.831 14.663 1.00 96.56 281 GLY A O 1
ATOM 2066 N N . LEU A 1 282 ? -20.939 -1.201 14.709 1.00 96.81 282 LEU A N 1
ATOM 2067 C CA . LEU A 1 282 ? -20.505 -1.380 13.319 1.00 96.81 282 LEU A CA 1
ATOM 2068 C C . LEU A 1 282 ? -19.154 -2.101 13.256 1.00 96.81 282 LEU A C 1
ATOM 2070 O O . LEU A 1 282 ? -18.483 -2.271 14.275 1.00 96.81 282 LEU A O 1
ATOM 2074 N N . SER A 1 283 ? -18.776 -2.551 12.061 1.00 96.44 283 SER A N 1
ATOM 2075 C CA . SER A 1 283 ? -17.415 -3.016 11.762 1.00 96.44 283 SER A CA 1
ATOM 2076 C C . SER A 1 283 ? -16.688 -1.968 10.915 1.00 96.44 283 SER A C 1
ATOM 2078 O O . SER A 1 283 ? -17.305 -1.011 10.444 1.00 96.44 283 SER A O 1
ATOM 2080 N N . ILE A 1 284 ? -15.379 -2.134 10.726 1.00 96.00 284 ILE A N 1
ATOM 2081 C CA . ILE A 1 284 ? -14.595 -1.289 9.816 1.00 96.00 284 ILE A CA 1
ATOM 2082 C C . ILE A 1 284 ? -14.026 -2.149 8.699 1.00 96.00 284 ILE A C 1
ATOM 2084 O O . ILE A 1 284 ? -13.478 -3.218 8.959 1.00 96.00 284 ILE A O 1
ATOM 2088 N N . GLU A 1 285 ? -14.110 -1.654 7.473 1.00 92.88 285 GLU A N 1
ATOM 2089 C CA . GLU A 1 285 ? -13.441 -2.233 6.314 1.00 92.88 285 GLU A CA 1
ATOM 2090 C C . GLU A 1 285 ? -12.384 -1.252 5.807 1.00 92.88 285 GLU A C 1
ATOM 2092 O O . GLU A 1 285 ? -12.678 -0.076 5.582 1.00 92.88 285 GLU A O 1
ATOM 2097 N N . ALA A 1 286 ? -11.140 -1.717 5.690 1.00 88.19 286 ALA A N 1
ATOM 2098 C CA . ALA A 1 286 ? -10.077 -0.971 5.036 1.00 88.19 286 ALA A CA 1
ATOM 2099 C C . ALA A 1 286 ? -10.092 -1.305 3.544 1.00 88.19 286 ALA A C 1
ATOM 2101 O O . ALA A 1 286 ? -9.822 -2.440 3.152 1.00 88.19 286 ALA A O 1
ATOM 2102 N N . ILE A 1 287 ? -10.408 -0.301 2.736 1.00 82.25 287 ILE A N 1
ATOM 2103 C CA . ILE A 1 287 ? -10.565 -0.390 1.290 1.00 82.25 287 ILE A CA 1
ATOM 2104 C C . ILE A 1 287 ? -9.368 0.314 0.662 1.00 82.25 287 ILE A C 1
ATOM 2106 O O . ILE A 1 287 ? -9.085 1.473 0.970 1.00 82.25 287 ILE A O 1
ATOM 2110 N N . ALA A 1 288 ? -8.640 -0.381 -0.203 1.00 72.12 288 ALA A N 1
ATOM 2111 C CA . ALA A 1 288 ? -7.494 0.204 -0.883 1.00 72.12 288 ALA A CA 1
ATOM 2112 C C . ALA A 1 288 ? -7.941 1.014 -2.121 1.00 72.12 288 ALA A C 1
ATOM 2114 O O . ALA A 1 288 ? -8.671 0.483 -2.960 1.00 72.12 288 ALA A O 1
ATOM 2115 N N . ASP A 1 289 ? -7.491 2.273 -2.228 1.00 61.78 289 ASP A N 1
ATOM 2116 C CA . ASP A 1 289 ? -7.796 3.222 -3.327 1.00 61.78 289 ASP A CA 1
ATOM 2117 C C . ASP A 1 289 ? -6.674 3.324 -4.379 1.00 61.78 289 ASP A C 1
ATOM 2119 O O . ASP A 1 289 ? -5.539 3.727 -4.015 1.00 61.78 289 ASP A O 1
#

Sequence (289 aa):
MSIAAAITLDAPKSAVNTMGTGGIPNGNPPARHANALGQILYVAMAPISTLQAAKGVVTVGRAVAGGAAAVMAKRAAGVAPKLLGQPIIAAEKDLARVINKHGPSTSGKGGLLKSRFNAGEDIEALINGGTHQQARAQVGSRNLVHTFDVGRNIGTDVTTGFGTSIMTIVTQPSGRLVTAFPWRPYMGLDFAQVDESGQVSGATVRIGADIHNSLIQAASASRFPLVYRMHDYYSDVTYRREELPALARELEEYGPSVSEPSHLQTIGSMRTLVLDCIEKGLSIEAIAD

Foldseek 3Di:
DDDDDDDDDDDDDDDDDDDDDDDDDDDDDDDDDDDDDDDDDDDDDDDDDDDDDDDDDDDDDPDPPPPPVVVVVVVPPPDDPWDFFAQADEDPVLVVVQCQQAEPDCPHPNHLQAWHFDPPDPVVVVSRVQRRAIWDADPPDQKIKGKDFQPDFGTAGSLQRDTARIKIWIGHPNNYTNYIHRDDDQFKKKKAWAAPVRDRDDDIQIGDSVLLSVQLNLLPCPQQVVSNLSVPQPDFDKAALVCLVVNLVSLVVSLVSDDDPVNNVSSVVVSVVSVVCNVVVTIITIDTD

pLDDT: mean 71.33, std 25.7, range [24.86, 98.12]

Secondary structure (DSSP, 8-state):
-------------------------------------------PPPP------------------SSHHHHHHHTTTT----BPPPPPB--HHHHHHHHHHHSS-TTSTTGGGS-EEPTT--HHHHHHHGGGS-EEEPTTSS-EEEEEE-SS--EE-TTTSSEE-EEEEEE-TTSBEEEEESSPPPPPEEEEEE-TTS-EEEEEEEE-HHHHHHHHHHHTTTT-HHHHGGG-TTS-EEE-TTTHHHHHHHHHHHGGG---HHHHHHHHHHHHHHHHHHHHT-EEEEEE-

Radius of gyration: 30.6 Å; chains: 1; bounding box: 104×83×65 Å